Protein AF-A0A955FLM0-F1 (afdb_monomer_lite)

pLDDT: mean 79.64, std 13.65, range [39.62, 96.44]

Radius of gyration: 23.91 Å; chains: 1; bounding box: 43×47×90 Å

Foldseek 3Di:
DDDDDDDDDPPPPPDPPPPPPLPADLVQLVVLLVLLLVLLVCLQVLLVVLLVCLLPDPQLQAVVSLVSLVVNLVSLCSLVSNLVSCVSVVHDSPPDPVVSVVSSVVSLLSNQLSLLLSNLNNCVVVVVNVLSVLSPVLSVLLVVLVVLLVVLVVVCVVVVHDPPPPPVVVVLSVLSSVLSSQCSHPQCPDPVSSVVSSVSSVVSSVSSNVVSVVSVVVSVVVVVVVD

Secondary structure (DSSP, 8-state):
----------------PPP------HHHHHHHHHHHHHHHHHHHHHHHHHHHHHHH-S--SSHHHHHHHHHHHHGGGHHHHHHHHHHTTT--TT---HHHHHHHHHHHHHHHHHHHHHHHHHHHHTT-HHHHHHHHHHHHHHHHHHHHHHHHHHHHHHTT------HHHHHHHHHHHHHHHHHTSGGGSSHHHHHHHHHHHHHHHHHHHHHHHHHHHHHHHHHHTT-

Structure (mmCIF, N/CA/C/O backbone):
data_AF-A0A955FLM0-F1
#
_entry.id   AF-A0A955FLM0-F1
#
loop_
_atom_site.group_PDB
_atom_site.id
_atom_site.type_symbol
_atom_site.label_atom_id
_atom_site.label_alt_id
_atom_site.label_comp_id
_atom_site.label_asym_id
_atom_site.label_entity_id
_atom_site.label_seq_id
_atom_site.pdbx_PDB_ins_code
_atom_site.Cartn_x
_atom_site.Cartn_y
_atom_site.Cartn_z
_atom_site.occupancy
_atom_site.B_iso_or_equiv
_atom_site.auth_seq_id
_atom_site.auth_comp_id
_atom_site.auth_asym_id
_atom_site.auth_atom_id
_atom_site.pdbx_PDB_model_num
ATOM 1 N N . MET A 1 1 ? -24.085 2.522 -67.037 1.00 41.47 1 MET A N 1
ATOM 2 C CA . MET A 1 1 ? -23.252 3.681 -67.410 1.00 41.47 1 MET A CA 1
ATOM 3 C C . MET A 1 1 ? -22.840 4.339 -66.104 1.00 41.47 1 MET A C 1
ATOM 5 O O . MET A 1 1 ? -23.650 5.035 -65.511 1.00 41.47 1 MET A O 1
ATOM 9 N N . ASN A 1 2 ? -21.669 3.966 -65.582 1.00 39.62 2 ASN A N 1
ATOM 10 C CA . ASN A 1 2 ? -21.157 4.468 -64.305 1.00 39.62 2 ASN A CA 1
ATOM 11 C C . ASN A 1 2 ? -20.359 5.739 -64.578 1.00 39.62 2 ASN A C 1
ATOM 13 O O . ASN A 1 2 ? -19.472 5.731 -65.427 1.00 39.62 2 ASN A O 1
ATOM 17 N N . ILE A 1 3 ? -20.717 6.818 -63.892 1.00 45.41 3 ILE A N 1
ATOM 18 C CA . ILE A 1 3 ? -19.999 8.088 -63.934 1.00 45.41 3 ILE A CA 1
ATOM 19 C C . ILE A 1 3 ? -19.015 8.043 -62.764 1.00 45.41 3 ILE A C 1
ATOM 21 O O . ILE A 1 3 ? -19.423 8.180 -61.612 1.00 45.41 3 ILE A O 1
ATOM 25 N N . GLU A 1 4 ? -17.741 7.776 -63.049 1.00 45.78 4 GLU A N 1
ATOM 26 C CA . GLU A 1 4 ? -16.665 7.962 -62.076 1.00 45.78 4 GLU A CA 1
ATOM 27 C C . GLU A 1 4 ? -16.416 9.464 -61.918 1.00 45.78 4 GLU A C 1
ATOM 29 O O . GLU A 1 4 ? -16.054 10.158 -62.867 1.00 45.78 4 GLU A O 1
ATOM 34 N N . LEU A 1 5 ? -16.675 9.978 -60.718 1.00 53.25 5 LEU A N 1
ATOM 35 C CA . LEU A 1 5 ? -16.323 11.339 -60.334 1.00 53.25 5 LEU A CA 1
ATOM 36 C C . LEU A 1 5 ? -14.877 11.329 -59.830 1.00 53.25 5 LEU A C 1
ATOM 38 O O . LEU A 1 5 ? -14.604 10.865 -58.722 1.00 53.25 5 LEU A O 1
ATOM 42 N N . GLU A 1 6 ? -13.953 11.838 -60.646 1.00 48.06 6 GLU A N 1
ATOM 43 C CA . GLU A 1 6 ? -12.595 12.164 -60.208 1.00 48.06 6 GLU A CA 1
ATOM 44 C C . GLU A 1 6 ? -12.645 13.347 -59.235 1.00 48.06 6 GLU A C 1
ATOM 46 O O . GLU A 1 6 ? -12.994 14.471 -59.601 1.00 48.06 6 GLU A O 1
ATOM 51 N N . TYR A 1 7 ? -12.283 13.098 -57.977 1.00 47.91 7 TYR A N 1
ATOM 52 C CA . TYR A 1 7 ? -12.050 14.167 -57.013 1.00 47.91 7 TYR A CA 1
ATOM 53 C C . TYR A 1 7 ? -10.618 14.697 -57.166 1.00 47.91 7 TYR A C 1
ATOM 55 O O . TYR A 1 7 ? -9.675 13.901 -57.209 1.00 47.91 7 TYR A O 1
ATOM 63 N N . PRO A 1 8 ? -10.418 16.027 -57.199 1.00 50.41 8 PRO A N 1
ATOM 64 C CA . PRO A 1 8 ? -9.087 16.607 -57.266 1.00 50.41 8 PRO A CA 1
ATOM 65 C C . PRO A 1 8 ? -8.300 16.277 -55.994 1.00 50.41 8 PRO A C 1
ATOM 67 O O . PRO A 1 8 ? -8.743 16.521 -54.870 1.00 50.41 8 PRO A O 1
ATOM 70 N N . LYS A 1 9 ? -7.105 15.720 -56.191 1.00 52.81 9 LYS A N 1
ATOM 71 C CA . LYS A 1 9 ? -6.129 15.433 -55.140 1.00 52.81 9 LYS A CA 1
ATOM 72 C C . LYS A 1 9 ? -5.595 16.768 -54.610 1.00 52.81 9 LYS A C 1
ATOM 74 O O . LYS A 1 9 ? -4.760 17.404 -55.244 1.00 52.81 9 LYS A O 1
ATOM 79 N N . ILE A 1 10 ? -6.112 17.222 -53.472 1.00 50.47 10 ILE A N 1
ATOM 80 C CA . ILE A 1 10 ? -5.562 18.384 -52.770 1.00 50.47 10 ILE A CA 1
ATOM 81 C C . ILE A 1 10 ? -4.288 17.912 -52.065 1.00 50.47 10 ILE A C 1
ATOM 83 O O . ILE A 1 10 ? -4.346 17.299 -51.000 1.00 50.47 10 ILE A O 1
ATOM 87 N N . GLU A 1 11 ? -3.132 18.157 -52.681 1.00 51.00 11 GLU A N 1
ATOM 88 C CA . GLU A 1 11 ? -1.834 18.015 -52.025 1.00 51.00 11 GLU A CA 1
ATOM 89 C C . GLU A 1 11 ? -1.685 19.148 -51.009 1.00 51.00 11 GLU A C 1
ATOM 91 O O . GLU A 1 11 ? -1.271 20.264 -51.319 1.00 51.00 11 GLU A O 1
ATOM 96 N N . ILE A 1 12 ? -2.083 18.868 -49.769 1.00 51.78 12 ILE A N 1
ATOM 97 C CA . ILE A 1 12 ? -1.748 19.721 -48.636 1.00 51.78 12 ILE A CA 1
ATOM 98 C C . ILE A 1 12 ? -0.241 19.569 -48.447 1.00 51.78 12 ILE A C 1
ATOM 100 O O . ILE A 1 12 ? 0.222 18.565 -47.906 1.00 51.78 12 ILE A O 1
ATOM 104 N N . GLY A 1 13 ? 0.522 20.545 -48.939 1.00 48.91 13 GLY A N 1
ATOM 105 C CA . GLY A 1 13 ? 1.938 20.675 -48.633 1.00 48.91 13 GLY A CA 1
ATOM 106 C C . GLY A 1 13 ? 2.102 20.769 -47.121 1.00 48.91 13 GLY A C 1
ATOM 107 O O . GLY A 1 13 ? 1.888 21.830 -46.536 1.00 48.91 13 GLY A O 1
ATOM 108 N N . LEU A 1 14 ? 2.439 19.642 -46.491 1.00 51.47 14 LEU A N 1
ATOM 109 C CA . LEU A 1 14 ? 2.981 19.588 -45.143 1.00 51.47 14 LEU A CA 1
ATOM 110 C C . LEU A 1 14 ? 4.275 20.398 -45.184 1.00 51.47 14 LEU A C 1
ATOM 112 O O . LEU A 1 14 ? 5.326 19.883 -45.550 1.00 51.47 14 LEU A O 1
ATOM 116 N N . GLN A 1 15 ? 4.171 21.697 -44.891 1.00 50.25 15 GLN A N 1
ATOM 117 C CA . GLN A 1 15 ? 5.330 22.508 -44.556 1.00 50.25 15 GLN A CA 1
ATOM 118 C C . GLN A 1 15 ? 6.084 21.759 -43.467 1.00 50.25 15 GLN A C 1
ATOM 120 O O . GLN A 1 15 ? 5.483 21.404 -42.450 1.00 50.25 15 GLN A O 1
ATOM 125 N N . ASP A 1 16 ? 7.370 21.515 -43.713 1.00 51.84 16 ASP A N 1
ATOM 126 C CA . ASP A 1 16 ? 8.313 20.968 -42.752 1.00 51.84 16 ASP A CA 1
ATOM 127 C C . ASP A 1 16 ? 8.194 21.761 -41.449 1.00 51.84 16 ASP A C 1
ATOM 129 O O . ASP A 1 16 ? 8.765 22.844 -41.295 1.00 51.84 16 ASP A O 1
ATOM 133 N N . THR A 1 17 ? 7.398 21.253 -40.505 1.00 51.91 17 THR A N 1
ATOM 134 C CA . THR A 1 17 ? 7.401 21.773 -39.146 1.00 51.91 17 THR A CA 1
ATOM 135 C C . THR A 1 17 ? 8.841 21.654 -38.676 1.00 51.91 17 THR A C 1
ATOM 137 O O . THR A 1 17 ? 9.376 20.539 -38.722 1.00 51.91 17 THR A O 1
ATOM 140 N N . PRO A 1 18 ? 9.491 22.759 -38.264 1.00 48.50 18 PRO A N 1
ATOM 141 C CA . PRO A 1 18 ? 10.854 22.686 -37.773 1.00 48.50 18 PRO A CA 1
ATOM 142 C C . PRO A 1 18 ? 10.898 21.609 -36.686 1.00 48.50 18 PRO A C 1
ATOM 144 O O . PRO A 1 18 ? 9.947 21.523 -35.896 1.00 48.50 18 PRO A O 1
ATOM 147 N N . PRO A 1 19 ? 11.939 20.756 -36.659 1.00 56.16 19 PRO A N 1
ATOM 148 C CA . PRO A 1 19 ? 12.042 19.717 -35.651 1.00 56.16 19 PRO A CA 1
ATOM 149 C C . PRO A 1 19 ? 11.845 20.382 -34.297 1.00 56.16 19 PRO A C 1
ATOM 151 O O . PRO A 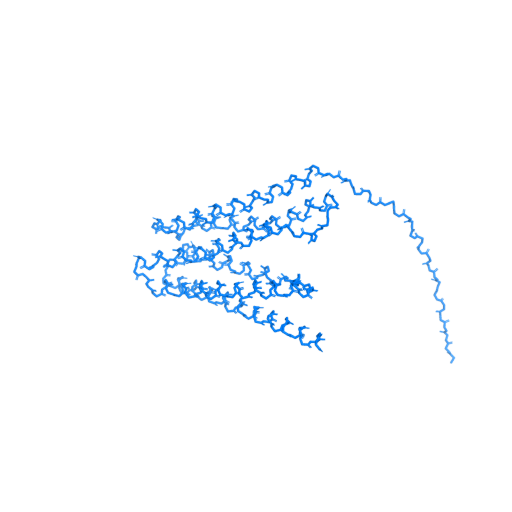1 19 ? 12.526 21.362 -33.992 1.00 56.16 19 PRO A O 1
ATOM 154 N N . ILE A 1 20 ? 10.867 19.892 -33.531 1.00 48.75 20 ILE A N 1
ATOM 155 C CA . ILE A 1 20 ? 10.631 20.345 -32.164 1.00 48.75 20 ILE A CA 1
ATOM 156 C C . ILE A 1 20 ? 11.948 20.107 -31.434 1.00 48.75 20 ILE A C 1
ATOM 158 O O . ILE A 1 20 ? 12.291 18.980 -31.075 1.00 48.75 20 ILE A O 1
ATOM 162 N N . THR A 1 21 ? 12.731 21.168 -31.279 1.00 49.19 21 THR A N 1
ATOM 163 C CA . THR A 1 21 ? 13.961 21.167 -30.512 1.00 49.19 21 THR A CA 1
ATOM 164 C C . THR A 1 21 ? 13.529 21.024 -29.067 1.00 49.19 21 THR A C 1
ATOM 166 O O . THR A 1 21 ? 13.179 21.991 -28.398 1.00 49.19 21 THR A O 1
ATOM 169 N N . HIS A 1 22 ? 13.454 19.779 -28.598 1.00 54.75 22 HIS A N 1
ATOM 170 C CA . HIS A 1 22 ? 13.221 19.484 -27.195 1.00 54.75 22 HIS A CA 1
ATOM 171 C C . HIS A 1 22 ? 14.336 20.149 -26.387 1.00 54.75 22 HIS A C 1
ATOM 173 O O . HIS A 1 22 ? 15.465 19.663 -26.351 1.00 54.75 22 HIS A O 1
ATOM 179 N N . THR A 1 23 ? 14.023 21.292 -25.775 1.00 55.91 23 THR A N 1
ATOM 180 C CA . THR A 1 23 ? 14.933 22.028 -24.904 1.00 55.91 23 THR A CA 1
ATOM 181 C C . THR A 1 23 ? 15.354 21.094 -23.778 1.00 55.91 23 THR A C 1
ATOM 183 O O . THR A 1 23 ? 14.542 20.678 -22.949 1.00 55.91 23 THR A O 1
ATOM 186 N N . THR A 1 24 ? 16.614 20.676 -23.810 1.00 57.81 24 THR A N 1
ATOM 187 C CA . THR A 1 24 ? 17.145 19.649 -22.920 1.00 57.81 24 THR A CA 1
ATOM 188 C C . THR A 1 24 ? 17.484 20.279 -21.576 1.00 57.81 24 THR A C 1
ATOM 190 O O . THR A 1 24 ? 18.254 21.236 -21.512 1.00 57.81 24 THR A O 1
ATOM 193 N N . TYR A 1 25 ? 16.949 19.728 -20.487 1.00 73.19 25 TYR A N 1
ATOM 194 C CA . TYR A 1 25 ? 17.270 20.177 -19.130 1.00 73.19 25 TYR A CA 1
ATOM 195 C C . TYR A 1 25 ? 17.742 18.993 -18.279 1.00 73.19 25 TYR A C 1
ATOM 197 O O . TYR A 1 25 ? 17.014 18.530 -17.394 1.00 73.19 25 TYR A O 1
ATOM 205 N N . PRO A 1 26 ? 18.961 18.476 -18.525 1.00 78.62 26 PRO A N 1
ATOM 206 C CA . PRO A 1 26 ? 19.466 17.297 -17.825 1.00 78.62 26 PRO A CA 1
ATOM 207 C C . PRO A 1 26 ? 19.521 17.501 -16.304 1.00 78.62 26 PRO A C 1
ATOM 209 O O . PRO A 1 26 ? 19.232 16.575 -15.551 1.00 78.62 26 PRO A O 1
ATOM 212 N N . SER A 1 27 ? 19.797 18.723 -15.838 1.00 84.38 27 SER A N 1
ATOM 213 C CA . SER A 1 27 ? 19.764 19.083 -14.414 1.00 84.38 27 SER A CA 1
ATOM 214 C C . SER A 1 27 ? 18.362 18.977 -13.800 1.00 84.38 27 SER A C 1
ATOM 216 O O . SER A 1 27 ? 18.219 18.440 -12.703 1.00 84.38 27 SER A O 1
ATOM 218 N N . ILE A 1 28 ? 17.322 19.423 -14.515 1.00 85.75 28 ILE A N 1
ATOM 219 C CA . ILE A 1 28 ? 15.921 19.308 -14.076 1.00 85.75 28 ILE A CA 1
ATOM 220 C C . ILE A 1 28 ? 15.504 17.837 -14.033 1.00 85.75 28 ILE A C 1
ATOM 222 O O . ILE A 1 28 ? 14.852 17.409 -13.083 1.00 85.75 28 ILE A O 1
ATOM 226 N N . GLY A 1 29 ? 15.923 17.041 -15.020 1.00 84.44 29 GLY A N 1
ATOM 227 C CA . GLY A 1 29 ? 15.645 15.609 -15.031 1.00 84.44 29 GLY A CA 1
ATOM 228 C C . GLY A 1 29 ? 16.287 14.855 -13.861 1.00 84.44 29 GLY A C 1
ATOM 229 O O . GLY A 1 29 ? 15.615 14.049 -13.217 1.00 84.44 29 G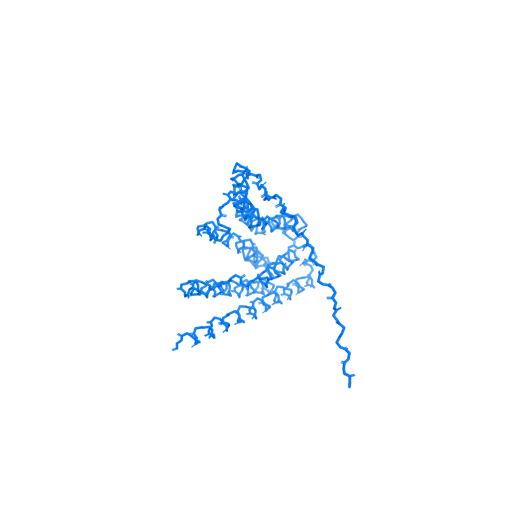LY A O 1
ATOM 230 N N . ILE A 1 30 ? 17.547 15.165 -13.527 1.00 85.69 30 ILE A N 1
ATOM 231 C CA . ILE A 1 30 ? 18.233 14.606 -12.348 1.00 85.69 30 ILE A CA 1
ATOM 232 C C . ILE A 1 30 ? 17.503 15.005 -11.060 1.00 85.69 30 ILE A C 1
ATOM 234 O O . ILE A 1 30 ? 17.264 14.151 -10.205 1.00 85.69 30 ILE A O 1
ATOM 238 N N . ALA A 1 31 ? 17.112 16.276 -10.929 1.00 87.38 31 ALA A N 1
ATOM 239 C CA . ALA A 1 31 ? 16.367 16.754 -9.768 1.00 87.38 31 ALA A CA 1
ATOM 240 C C . ALA A 1 31 ? 15.017 16.031 -9.619 1.00 87.38 31 ALA A C 1
ATOM 242 O O . ALA A 1 31 ? 14.675 15.592 -8.524 1.00 87.38 31 ALA A O 1
ATOM 243 N N . ALA A 1 32 ? 14.277 15.833 -10.714 1.00 87.25 32 ALA A N 1
ATOM 244 C CA . ALA A 1 32 ? 13.008 15.105 -10.706 1.00 87.25 32 ALA A CA 1
ATOM 245 C C . ALA A 1 32 ? 13.169 13.650 -10.231 1.00 87.25 32 ALA A C 1
ATOM 247 O O . ALA A 1 32 ? 12.393 13.179 -9.401 1.00 87.25 32 ALA A O 1
ATOM 248 N N . GLU A 1 33 ? 14.204 12.945 -10.698 1.00 83.31 33 GLU A N 1
ATOM 249 C CA . GLU A 1 33 ? 14.507 11.591 -10.223 1.00 83.31 33 GLU A CA 1
ATOM 250 C C . GLU A 1 33 ? 14.932 11.559 -8.746 1.00 83.31 33 GLU A C 1
ATOM 252 O O . GLU A 1 33 ? 14.555 10.641 -8.019 1.00 83.31 33 GLU A O 1
ATOM 257 N N . GLN A 1 34 ? 15.694 12.548 -8.269 1.00 87.62 34 GLN A N 1
ATOM 258 C CA . GLN A 1 34 ? 16.061 12.642 -6.851 1.00 87.62 34 GLN A CA 1
ATOM 259 C C . GLN A 1 34 ? 14.843 12.900 -5.961 1.00 87.62 34 GLN A C 1
ATOM 261 O O . GLN A 1 34 ? 14.712 12.277 -4.907 1.00 87.62 34 GLN A O 1
ATOM 266 N N . VAL A 1 35 ? 13.930 13.773 -6.395 1.00 88.81 35 VAL A N 1
ATOM 267 C CA . VAL A 1 35 ? 12.666 14.016 -5.692 1.00 88.81 35 VAL A CA 1
ATOM 268 C C . VAL A 1 35 ? 11.827 12.741 -5.661 1.00 88.81 35 VAL A C 1
ATOM 270 O O . VAL A 1 35 ? 11.327 12.390 -4.598 1.00 88.81 35 VAL A O 1
ATOM 273 N N . ALA A 1 36 ? 11.735 12.003 -6.772 1.00 87.69 36 ALA A N 1
ATOM 274 C CA . ALA A 1 36 ? 11.038 10.718 -6.820 1.00 87.69 36 ALA A CA 1
ATOM 275 C C . ALA A 1 36 ? 11.597 9.731 -5.776 1.00 87.69 36 ALA A C 1
ATOM 277 O O . ALA A 1 36 ? 10.851 9.179 -4.972 1.00 87.69 36 ALA A O 1
ATOM 278 N N . ASN A 1 37 ? 12.922 9.598 -5.708 1.00 87.75 37 ASN A N 1
ATOM 279 C CA . ASN A 1 37 ? 13.590 8.744 -4.726 1.00 87.75 37 ASN A CA 1
ATOM 280 C C . ASN A 1 37 ? 13.327 9.186 -3.276 1.00 87.75 37 ASN A C 1
ATOM 282 O O . ASN A 1 37 ? 13.147 8.351 -2.388 1.00 87.75 37 ASN A O 1
ATOM 286 N N . CYS A 1 38 ? 13.318 10.499 -3.035 1.00 90.81 38 CYS A N 1
ATOM 287 C CA . CYS A 1 38 ? 13.019 11.076 -1.729 1.00 90.81 38 CYS A CA 1
ATOM 288 C C . CYS A 1 38 ? 11.572 10.777 -1.310 1.00 90.81 38 CYS A C 1
ATOM 290 O O . CYS A 1 38 ? 11.337 10.389 -0.169 1.00 90.81 38 CYS A O 1
ATOM 292 N N . LEU A 1 39 ? 10.615 10.872 -2.239 1.00 91.50 39 LEU A N 1
ATOM 293 C CA . LEU A 1 39 ? 9.211 10.536 -1.992 1.00 91.50 39 LEU A CA 1
ATOM 294 C C . LEU A 1 39 ? 9.030 9.062 -1.611 1.00 91.50 39 LEU A C 1
ATOM 296 O O . LEU A 1 39 ? 8.352 8.792 -0.620 1.00 91.50 39 LEU A O 1
ATOM 300 N N . THR A 1 40 ? 9.692 8.124 -2.301 1.00 90.00 40 THR A N 1
ATOM 301 C CA . THR A 1 40 ? 9.685 6.704 -1.903 1.00 90.00 40 THR A CA 1
ATOM 302 C C . THR A 1 40 ? 10.249 6.524 -0.489 1.00 90.00 40 THR A C 1
ATOM 304 O O . THR A 1 40 ? 9.655 5.834 0.338 1.00 90.00 40 THR A O 1
ATOM 307 N N . ALA A 1 41 ? 11.370 7.176 -0.158 1.00 89.75 41 ALA A N 1
ATOM 308 C CA . ALA A 1 41 ? 11.967 7.078 1.177 1.00 89.75 41 ALA A CA 1
ATOM 309 C C . ALA A 1 41 ? 11.050 7.651 2.273 1.00 89.75 41 ALA A C 1
ATOM 311 O O . ALA A 1 41 ? 10.861 7.022 3.318 1.00 89.75 41 ALA A O 1
ATOM 312 N N . ILE A 1 42 ? 10.437 8.812 2.018 1.00 92.50 42 ILE A N 1
ATOM 313 C CA . ILE A 1 42 ? 9.443 9.432 2.903 1.00 92.50 42 ILE A CA 1
ATOM 314 C C . ILE A 1 42 ? 8.252 8.494 3.094 1.00 92.50 42 ILE A C 1
ATOM 316 O O . ILE A 1 42 ? 7.815 8.312 4.231 1.00 92.50 42 ILE A O 1
ATOM 320 N N . ARG A 1 43 ? 7.755 7.851 2.028 1.00 92.94 43 ARG A N 1
ATOM 321 C CA . ARG A 1 43 ? 6.672 6.865 2.131 1.00 92.94 43 ARG A CA 1
ATOM 322 C C . ARG A 1 43 ? 7.081 5.677 2.993 1.00 92.94 43 ARG A C 1
ATOM 324 O O . ARG A 1 43 ? 6.304 5.280 3.854 1.00 92.94 43 ARG A O 1
ATOM 331 N N . GLY A 1 44 ? 8.299 5.160 2.836 1.00 92.00 44 GLY A N 1
ATOM 332 C CA . GLY A 1 44 ? 8.809 4.021 3.608 1.00 92.00 44 GLY A CA 1
ATOM 333 C C . GLY A 1 44 ? 8.893 4.321 5.098 1.00 92.00 44 GLY A C 1
ATOM 334 O O . GLY A 1 44 ? 8.341 3.592 5.924 1.00 92.00 44 GLY A O 1
ATOM 335 N N . VAL A 1 45 ? 9.523 5.441 5.451 1.00 94.19 45 VAL A N 1
ATOM 336 C CA . VAL A 1 45 ? 9.621 5.889 6.847 1.00 94.19 45 VAL A CA 1
ATOM 337 C C . VAL A 1 45 ? 8.238 6.238 7.405 1.00 94.19 45 VAL A C 1
ATOM 339 O O . VAL A 1 45 ? 7.902 5.847 8.524 1.00 94.19 45 VAL A O 1
ATOM 342 N N . GLY A 1 46 ? 7.411 6.925 6.616 1.00 94.44 46 GLY A N 1
ATOM 343 C CA . GLY A 1 46 ? 6.051 7.308 6.979 1.00 94.44 46 GLY A CA 1
ATOM 344 C C . GLY A 1 46 ? 5.134 6.111 7.219 1.00 94.44 46 GLY A C 1
ATOM 345 O O . GLY A 1 46 ? 4.382 6.119 8.190 1.00 94.44 46 GLY A O 1
ATOM 346 N N . ALA A 1 47 ? 5.244 5.053 6.411 1.00 94.19 47 ALA A N 1
ATOM 347 C CA . ALA A 1 47 ? 4.524 3.794 6.595 1.00 94.19 47 ALA A CA 1
ATOM 348 C C . ALA A 1 47 ? 4.874 3.145 7.944 1.00 94.19 47 ALA A C 1
ATOM 350 O O . ALA A 1 47 ? 3.997 2.739 8.703 1.00 94.19 47 ALA A O 1
ATOM 351 N N . VAL A 1 48 ? 6.157 3.107 8.312 1.00 95.19 48 VAL A N 1
ATOM 352 C CA . VAL A 1 48 ? 6.567 2.597 9.630 1.00 95.19 48 VAL A CA 1
ATOM 353 C C . VAL A 1 48 ? 6.018 3.477 10.756 1.00 95.19 48 VAL A C 1
ATOM 355 O O . VAL A 1 48 ? 5.511 2.957 11.754 1.00 95.19 48 VAL A O 1
ATOM 358 N N . ALA A 1 49 ? 6.098 4.800 10.605 1.00 95.94 49 ALA A N 1
ATOM 359 C CA . ALA A 1 49 ? 5.619 5.750 11.603 1.00 95.94 49 ALA A CA 1
ATOM 360 C C . ALA A 1 49 ? 4.103 5.642 11.827 1.00 95.94 49 ALA A C 1
ATOM 362 O O . ALA A 1 49 ? 3.666 5.576 12.976 1.00 95.94 49 ALA A O 1
ATOM 363 N N . ILE A 1 50 ? 3.306 5.560 10.756 1.00 95.44 50 ILE A N 1
ATOM 364 C CA . ILE A 1 50 ? 1.849 5.437 10.862 1.00 95.44 50 ILE A CA 1
ATOM 365 C C . ILE A 1 50 ? 1.440 4.085 11.452 1.00 95.44 50 ILE A C 1
ATOM 367 O O . ILE A 1 50 ? 0.590 4.050 12.338 1.00 95.44 50 ILE A O 1
ATOM 371 N N . ASN A 1 51 ? 2.106 2.991 11.070 1.00 95.81 51 ASN A N 1
ATOM 372 C CA . ASN A 1 51 ? 1.845 1.663 11.632 1.00 95.81 51 ASN A CA 1
ATOM 373 C C . ASN A 1 51 ? 2.116 1.640 13.142 1.00 95.81 51 ASN A C 1
ATOM 375 O O . ASN A 1 51 ? 1.294 1.156 13.922 1.00 95.81 51 ASN A O 1
ATOM 379 N N . ARG A 1 52 ? 3.242 2.222 13.577 1.00 95.88 52 ARG A N 1
ATOM 380 C CA . ARG A 1 52 ? 3.557 2.376 15.006 1.00 95.88 52 ARG A CA 1
ATOM 381 C C . ARG A 1 52 ? 2.542 3.257 15.720 1.00 95.88 52 ARG A C 1
ATOM 383 O O . ARG A 1 52 ? 2.110 2.903 16.813 1.00 95.88 52 ARG A O 1
ATOM 390 N N . HIS A 1 53 ? 2.148 4.371 15.106 1.00 95.50 53 HIS A N 1
ATOM 391 C CA . HIS A 1 53 ? 1.138 5.262 15.661 1.00 95.50 53 HIS A CA 1
ATOM 392 C C . HIS A 1 53 ? -0.185 4.525 15.891 1.00 95.50 53 HIS A C 1
ATOM 394 O O . HIS A 1 53 ? -0.711 4.598 16.995 1.00 95.50 53 HIS A O 1
ATOM 400 N N . ILE A 1 54 ? -0.669 3.757 14.906 1.00 95.88 54 ILE A N 1
ATOM 401 C CA . ILE A 1 54 ? -1.908 2.965 15.002 1.00 95.88 54 ILE A CA 1
ATOM 402 C C . ILE A 1 54 ? -1.869 1.992 16.182 1.00 95.88 54 ILE A C 1
ATOM 404 O O . ILE A 1 54 ? -2.839 1.891 16.932 1.00 95.88 54 ILE A O 1
ATOM 408 N N . VAL A 1 55 ? -0.749 1.287 16.360 1.00 96.00 55 VAL A N 1
ATOM 409 C CA . VAL A 1 55 ? -0.593 0.329 17.462 1.00 96.00 55 VAL A CA 1
ATOM 410 C C . VAL A 1 55 ? -0.525 1.033 18.821 1.00 96.00 55 VAL A C 1
ATOM 412 O O . VAL A 1 55 ? -1.090 0.531 19.790 1.00 96.00 55 VAL A O 1
ATOM 415 N N . ALA A 1 56 ? 0.156 2.178 18.909 1.00 94.62 56 ALA A N 1
ATOM 416 C CA . ALA A 1 56 ? 0.423 2.852 20.178 1.00 94.62 56 ALA A CA 1
ATOM 417 C C . ALA A 1 56 ? -0.729 3.742 20.675 1.00 94.62 56 ALA A C 1
ATOM 419 O O . ALA A 1 56 ? -0.848 3.968 21.876 1.00 94.62 56 ALA A O 1
ATOM 420 N N . THR A 1 57 ? -1.561 4.27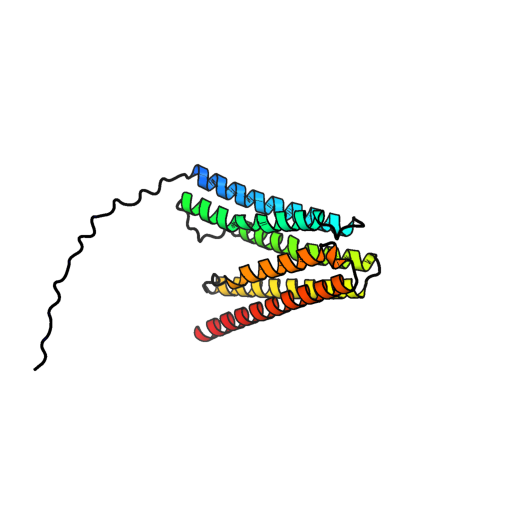6 19.780 1.00 92.56 57 THR A N 1
ATOM 421 C CA . THR A 1 57 ? -2.583 5.267 20.143 1.00 92.56 57 THR A CA 1
ATOM 422 C C . THR A 1 57 ? -3.928 4.631 20.504 1.00 92.56 57 THR A C 1
ATOM 424 O O . THR A 1 57 ? -4.331 3.581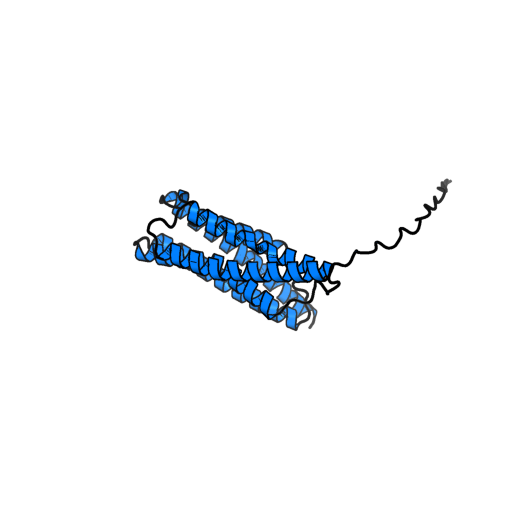 19.994 1.00 92.56 57 THR A O 1
ATOM 427 N N . GLU A 1 58 ? -4.682 5.289 21.379 1.00 87.19 58 GLU A N 1
ATOM 428 C CA . GLU A 1 58 ? -6.077 4.940 21.680 1.00 87.19 58 GLU A CA 1
ATOM 429 C C . GLU A 1 58 ? -7.037 5.370 20.571 1.00 87.19 58 GLU A C 1
ATOM 431 O O . GLU A 1 58 ? -8.046 4.712 20.329 1.00 87.19 58 GLU A O 1
ATOM 436 N N . ASN A 1 59 ? -6.697 6.431 19.839 1.00 87.50 59 ASN A N 1
ATOM 437 C CA . ASN A 1 59 ? -7.586 7.050 18.863 1.00 87.50 59 ASN A CA 1
ATOM 438 C C . ASN A 1 59 ? -7.020 6.977 17.438 1.00 87.50 59 ASN A C 1
ATOM 440 O O . ASN A 1 59 ? -6.897 7.994 16.760 1.00 87.50 59 ASN A O 1
ATOM 444 N N . TYR A 1 60 ? -6.661 5.775 16.978 1.00 91.50 60 TYR A N 1
ATOM 445 C CA . TYR A 1 60 ? -6.082 5.603 15.637 1.00 91.50 60 TYR A CA 1
ATOM 446 C C . TYR A 1 60 ? -7.123 5.822 14.535 1.00 91.50 60 TYR A C 1
ATOM 448 O O . TYR A 1 60 ? -6.781 6.162 13.407 1.00 91.50 60 TYR A O 1
ATOM 456 N N . GLN A 1 61 ? -8.406 5.656 14.871 1.00 91.38 61 GLN A N 1
ATOM 457 C CA . GLN A 1 61 ? -9.527 5.951 13.987 1.00 91.38 61 GLN A CA 1
ATOM 458 C C . GLN A 1 61 ? -9.830 7.457 13.990 1.00 91.38 61 GLN A C 1
ATOM 460 O O . GLN A 1 61 ? -10.868 7.900 14.491 1.00 91.38 61 GLN A O 1
ATOM 465 N N . SER A 1 62 ? -8.884 8.257 13.500 1.00 92.12 62 SER A N 1
ATOM 466 C CA . SER A 1 62 ? -8.953 9.718 13.481 1.00 92.12 62 SER A CA 1
ATOM 467 C C . SER A 1 62 ? -8.758 10.271 12.071 1.00 92.12 62 SER A C 1
ATOM 469 O O . SER A 1 62 ? -8.039 9.700 11.252 1.00 92.12 62 SER A O 1
ATOM 471 N N . TRP A 1 63 ? -9.342 11.439 11.790 1.00 92.06 63 TRP A N 1
ATOM 472 C CA . TRP A 1 63 ? -9.108 12.133 10.518 1.00 92.06 63 TRP A CA 1
ATOM 473 C C . TRP A 1 63 ? -7.640 12.523 10.313 1.00 92.06 63 TRP A C 1
ATOM 475 O O . TRP A 1 63 ? -7.196 12.624 9.175 1.00 92.06 63 TRP A O 1
ATOM 485 N N . GLN A 1 64 ? -6.872 12.688 11.394 1.00 93.81 64 GLN A N 1
ATOM 486 C CA . GLN A 1 64 ? -5.432 12.944 11.324 1.00 93.81 64 GLN A CA 1
ATOM 487 C C . GLN A 1 64 ? -4.686 11.718 10.789 1.00 93.81 64 GLN A C 1
ATOM 489 O O . GLN A 1 64 ? -3.857 11.850 9.893 1.00 93.81 64 GLN A O 1
ATOM 494 N N . THR A 1 65 ? -5.021 10.522 11.279 1.00 93.56 65 THR A N 1
ATOM 495 C CA . THR A 1 65 ? -4.439 9.263 10.798 1.00 93.56 65 THR A CA 1
ATOM 496 C C . THR A 1 65 ? -4.840 8.991 9.347 1.00 93.56 65 THR A C 1
ATOM 498 O O . THR A 1 65 ? -3.985 8.635 8.541 1.00 93.56 65 THR A O 1
ATOM 501 N N . VAL A 1 66 ? -6.102 9.247 8.974 1.00 92.06 66 VAL A N 1
ATOM 502 C CA . VAL A 1 66 ? -6.557 9.169 7.571 1.00 92.06 66 VAL A CA 1
ATOM 503 C C . VAL A 1 66 ? -5.798 10.156 6.686 1.00 92.06 66 VAL A C 1
ATOM 505 O O . VAL A 1 66 ? -5.327 9.775 5.619 1.00 92.06 66 VAL A O 1
ATOM 508 N N . GLY A 1 67 ? -5.657 11.411 7.120 1.00 92.19 67 GLY A N 1
ATOM 509 C CA . GLY A 1 67 ? -4.937 12.444 6.379 1.00 92.19 67 GLY A CA 1
ATOM 510 C C . GLY A 1 67 ? -3.465 12.091 6.184 1.00 92.19 67 GLY A C 1
ATOM 511 O O . GLY A 1 67 ? -2.962 12.178 5.069 1.00 92.19 67 GLY A O 1
ATOM 512 N N . ALA A 1 68 ? -2.793 11.614 7.235 1.00 94.00 68 ALA A N 1
ATOM 513 C CA . ALA A 1 68 ? -1.412 11.143 7.156 1.00 94.00 68 ALA A CA 1
ATOM 514 C C . ALA A 1 68 ? -1.271 9.959 6.187 1.00 94.00 68 ALA A C 1
ATOM 516 O O . ALA A 1 68 ? -0.388 9.970 5.332 1.00 94.00 68 ALA A O 1
ATOM 517 N N . PHE A 1 69 ? -2.171 8.973 6.267 1.00 94.75 69 PHE A N 1
ATOM 518 C CA . PHE A 1 69 ? -2.196 7.841 5.341 1.00 94.75 69 PHE A CA 1
ATOM 519 C C . PHE A 1 69 ? -2.401 8.299 3.892 1.00 94.75 69 PHE A C 1
ATOM 521 O O . PHE A 1 69 ? -1.655 7.894 3.005 1.00 94.75 69 PHE A O 1
ATOM 528 N N . ALA A 1 70 ? -3.383 9.172 3.651 1.00 92.62 70 ALA A N 1
ATOM 529 C CA . ALA A 1 70 ? -3.702 9.680 2.324 1.00 92.62 70 ALA A CA 1
ATOM 530 C C . ALA A 1 70 ? -2.547 10.496 1.732 1.00 92.62 70 ALA A C 1
ATOM 532 O O . ALA A 1 70 ? -2.217 10.309 0.567 1.00 92.62 70 ALA A O 1
ATOM 533 N N . LEU A 1 71 ? -1.892 11.351 2.524 1.00 92.94 71 LEU A N 1
ATOM 534 C CA . LEU A 1 71 ? -0.710 12.096 2.085 1.00 92.94 71 LEU A CA 1
ATOM 535 C C . LEU A 1 71 ? 0.428 11.156 1.682 1.00 92.94 71 LEU A C 1
ATOM 537 O O . LEU A 1 71 ? 1.031 11.362 0.633 1.00 92.94 71 LEU A O 1
ATOM 541 N N . LEU A 1 72 ? 0.686 10.103 2.465 1.00 93.00 72 LEU A N 1
ATOM 542 C CA . LEU A 1 72 ? 1.687 9.092 2.119 1.00 93.00 72 LEU A CA 1
ATOM 543 C C . LEU A 1 72 ? 1.301 8.327 0.849 1.00 93.00 72 LEU A C 1
ATOM 545 O O . LEU A 1 72 ? 2.148 8.157 -0.021 1.00 93.00 72 LEU A O 1
ATOM 549 N N . ALA A 1 73 ? 0.039 7.928 0.694 1.00 89.50 73 ALA A N 1
ATOM 550 C CA . ALA A 1 73 ? -0.442 7.252 -0.511 1.00 89.50 73 ALA A CA 1
ATOM 551 C C . ALA A 1 73 ? -0.361 8.152 -1.756 1.00 89.50 73 ALA A C 1
ATOM 553 O O . ALA A 1 73 ? 0.008 7.692 -2.828 1.00 89.50 73 ALA A O 1
ATOM 554 N N . LEU A 1 74 ? -0.634 9.454 -1.624 1.00 88.44 74 LEU A N 1
ATOM 555 C CA . LEU A 1 74 ? -0.501 10.421 -2.719 1.00 88.44 74 LEU A CA 1
ATOM 556 C C . LEU A 1 74 ? 0.942 10.619 -3.171 1.00 88.44 74 LEU A C 1
ATOM 558 O O . LEU A 1 74 ? 1.162 11.096 -4.285 1.00 88.44 74 LEU A O 1
ATOM 562 N N . THR A 1 75 ? 1.925 10.253 -2.341 1.00 88.19 75 THR A N 1
ATOM 563 C CA . THR A 1 75 ? 3.311 10.327 -2.789 1.00 88.19 75 THR A CA 1
ATOM 564 C C . THR A 1 75 ? 3.603 9.378 -3.947 1.00 88.19 75 THR A C 1
ATOM 566 O O . THR A 1 75 ? 4.579 9.703 -4.605 1.00 88.19 75 THR A O 1
ATOM 569 N N . ASP A 1 76 ? 2.755 8.359 -4.243 1.00 82.44 76 ASP A N 1
ATOM 570 C CA . ASP A 1 76 ? 2.795 7.353 -5.359 1.00 82.44 76 ASP A CA 1
ATOM 571 C C . ASP A 1 76 ? 2.889 7.973 -6.784 1.00 82.44 76 ASP A C 1
ATOM 573 O O . ASP A 1 76 ? 2.831 7.340 -7.842 1.00 82.44 76 ASP A O 1
ATOM 577 N N . MET A 1 77 ? 3.018 9.295 -6.850 1.00 80.75 77 MET A N 1
ATOM 578 C CA . MET A 1 77 ? 3.276 10.051 -8.066 1.00 80.75 77 MET A CA 1
ATOM 579 C C . MET A 1 77 ? 4.759 10.047 -8.481 1.00 80.75 77 MET A C 1
ATOM 581 O O . MET A 1 77 ? 5.067 10.499 -9.589 1.00 80.75 77 MET A O 1
ATOM 585 N N . GLU A 1 78 ? 5.675 9.513 -7.670 1.00 81.06 78 GLU A N 1
ATOM 586 C CA . GLU A 1 78 ? 7.106 9.356 -7.968 1.00 81.06 78 GLU A CA 1
ATOM 587 C C . GLU A 1 78 ? 7.345 8.589 -9.261 1.00 81.06 78 GLU A C 1
ATOM 589 O O . GLU A 1 78 ? 8.216 8.978 -10.035 1.00 81.06 78 GLU A O 1
ATOM 594 N N . GLY A 1 79 ? 6.537 7.569 -9.568 1.00 79.25 79 GLY A N 1
ATOM 595 C CA . GLY A 1 79 ? 6.687 6.817 -10.811 1.00 79.25 79 GLY A CA 1
ATOM 596 C C . GLY A 1 79 ? 6.467 7.699 -12.044 1.00 79.25 79 GLY A C 1
ATOM 597 O O . GLY A 1 79 ? 7.145 7.549 -13.062 1.00 79.25 79 GLY A O 1
ATOM 598 N N . ARG A 1 80 ? 5.545 8.672 -11.961 1.00 84.31 80 ARG A N 1
ATOM 599 C CA . ARG A 1 80 ? 5.340 9.675 -13.021 1.00 84.31 80 ARG A CA 1
ATOM 600 C C . ARG A 1 80 ? 6.489 10.675 -13.064 1.00 84.31 80 ARG A C 1
ATOM 602 O O . ARG A 1 80 ? 6.942 11.011 -14.155 1.00 84.31 80 ARG A O 1
ATOM 609 N N . LEU A 1 81 ? 6.959 11.120 -11.901 1.00 85.06 81 LEU A N 1
ATOM 610 C CA . LEU A 1 81 ? 8.040 12.094 -11.795 1.00 85.06 81 LEU A CA 1
ATOM 611 C C . LEU A 1 81 ? 9.378 11.528 -12.296 1.00 85.06 81 LEU A C 1
ATOM 613 O O . LEU A 1 81 ? 10.093 12.211 -13.021 1.00 85.06 81 LEU A O 1
ATOM 617 N N . ALA A 1 82 ? 9.675 10.263 -11.996 1.00 83.81 82 ALA A N 1
ATOM 618 C CA . ALA A 1 82 ? 10.857 9.558 -12.475 1.00 83.81 82 ALA A CA 1
ATOM 619 C C . ALA A 1 82 ? 10.827 9.364 -13.999 1.00 83.81 82 ALA A C 1
ATOM 621 O O . ALA A 1 82 ? 11.827 9.628 -14.667 1.00 83.81 82 ALA A O 1
ATOM 622 N N . ARG A 1 83 ? 9.677 8.968 -14.571 1.00 83.69 83 ARG A N 1
ATOM 623 C CA . ARG A 1 83 ? 9.509 8.877 -16.035 1.00 83.69 83 ARG A CA 1
ATOM 624 C C . ARG A 1 83 ? 9.679 10.236 -16.709 1.00 83.69 83 ARG A C 1
ATOM 626 O O . ARG A 1 83 ? 10.417 10.349 -17.681 1.00 83.69 83 ARG A O 1
ATOM 633 N N . TRP A 1 84 ? 9.068 11.280 -16.149 1.00 84.81 84 TRP A N 1
ATOM 634 C CA . TRP A 1 84 ? 9.238 12.646 -16.642 1.00 84.81 84 TRP A CA 1
ATOM 635 C C . TRP A 1 84 ? 10.700 13.108 -16.567 1.00 84.81 84 TRP A C 1
ATOM 637 O O . TRP A 1 84 ? 11.229 13.637 -17.543 1.00 84.81 84 TRP A O 1
ATOM 647 N N . GLY A 1 85 ? 11.383 12.835 -15.453 1.00 84.19 85 GLY A N 1
ATOM 648 C CA . GLY A 1 85 ? 12.796 13.157 -15.276 1.00 84.19 85 GLY A CA 1
ATOM 649 C C . GLY A 1 85 ? 13.700 12.474 -16.302 1.00 84.19 85 GLY A C 1
ATOM 650 O O . GLY A 1 85 ? 14.621 13.102 -16.823 1.00 84.19 85 GLY A O 1
ATOM 651 N N . ARG A 1 86 ? 13.421 11.215 -16.653 1.00 81.75 86 ARG A N 1
ATOM 652 C CA . ARG A 1 86 ? 14.161 10.483 -17.695 1.00 81.75 86 ARG A CA 1
ATOM 653 C C . ARG A 1 86 ? 13.901 10.994 -19.093 1.00 81.75 86 ARG A C 1
ATOM 655 O O . ARG A 1 86 ? 14.854 11.159 -19.853 1.00 81.75 86 ARG A O 1
ATOM 662 N N . LYS A 1 87 ? 12.641 11.310 -19.392 1.00 84.62 87 LYS A N 1
ATOM 663 C CA . LYS A 1 87 ? 12.249 11.937 -20.652 1.00 84.62 87 LYS A CA 1
ATOM 664 C C . LYS A 1 87 ? 13.028 13.231 -20.889 1.00 84.62 87 LYS A C 1
ATOM 666 O O . LYS A 1 87 ? 13.546 13.443 -21.979 1.00 84.62 87 LYS A O 1
ATOM 671 N N . LEU A 1 88 ? 13.197 14.052 -19.848 1.00 83.94 88 LEU A N 1
ATOM 672 C CA . LEU A 1 88 ? 14.013 15.275 -19.896 1.00 83.94 88 LEU A CA 1
ATOM 673 C C . LEU A 1 88 ? 15.522 15.026 -20.077 1.00 83.94 88 LEU A C 1
ATOM 675 O O . LEU A 1 88 ? 16.250 15.943 -20.452 1.00 83.94 88 LEU A O 1
ATOM 679 N N . GLN A 1 89 ? 15.996 13.809 -19.799 1.00 82.94 89 GLN A N 1
ATOM 680 C CA . GLN A 1 89 ? 17.395 13.394 -19.937 1.00 82.94 89 GLN A CA 1
ATOM 681 C C . GLN A 1 89 ? 17.668 12.585 -21.217 1.00 82.94 89 GLN A C 1
ATOM 683 O O . GLN A 1 89 ? 18.794 12.124 -21.382 1.00 82.94 89 GLN A O 1
ATOM 688 N N . HIS A 1 90 ? 16.670 12.359 -22.084 1.00 80.44 90 HIS A N 1
ATOM 689 C CA . HIS A 1 90 ? 16.749 11.405 -23.207 1.00 80.44 90 HIS A CA 1
ATOM 690 C C . HIS A 1 90 ? 17.210 10.001 -22.788 1.00 80.44 90 HIS A C 1
ATOM 692 O O . HIS A 1 90 ? 17.806 9.259 -23.567 1.00 80.44 90 HIS A O 1
ATOM 698 N N . LYS A 1 91 ? 16.944 9.637 -21.533 1.00 78.94 91 LYS A N 1
ATOM 699 C CA . LYS A 1 91 ? 17.136 8.274 -21.061 1.00 78.94 91 LYS A CA 1
ATOM 700 C C . LYS A 1 91 ? 15.916 7.473 -21.446 1.00 78.94 91 LYS A C 1
ATOM 702 O O . LYS A 1 91 ? 14.798 7.983 -21.390 1.00 78.94 91 LYS A O 1
ATOM 707 N N . ASP A 1 92 ? 16.155 6.214 -21.773 1.00 71.12 92 ASP A N 1
ATOM 708 C CA . ASP A 1 92 ? 15.085 5.275 -22.022 1.00 71.12 92 ASP A CA 1
ATOM 709 C C . ASP A 1 92 ? 14.145 5.242 -20.803 1.00 71.12 92 ASP A C 1
ATOM 711 O O . ASP A 1 92 ? 14.562 4.993 -19.658 1.00 71.12 92 ASP A O 1
ATOM 715 N N . GLU A 1 93 ? 12.873 5.572 -21.038 1.00 66.75 93 GLU A N 1
ATOM 716 C CA . GLU A 1 93 ? 11.833 5.554 -20.007 1.00 66.75 93 GLU A CA 1
ATOM 717 C C . GLU A 1 93 ? 11.684 4.131 -19.438 1.00 66.75 93 GLU A C 1
ATOM 719 O O . GLU A 1 93 ? 11.246 3.959 -18.295 1.00 66.75 93 GLU A O 1
ATOM 724 N N . ASP A 1 94 ? 12.169 3.133 -20.190 1.00 60.53 94 ASP A N 1
ATOM 725 C CA . ASP A 1 94 ? 11.897 1.719 -20.001 1.00 60.53 94 ASP A CA 1
ATOM 726 C C . ASP A 1 94 ? 12.904 0.970 -19.132 1.00 60.53 94 ASP A C 1
ATOM 728 O O . ASP A 1 94 ? 12.594 -0.106 -18.615 1.00 60.53 94 ASP A O 1
ATOM 732 N N . VAL A 1 95 ? 14.075 1.553 -18.868 1.00 57.16 95 VAL A N 1
ATOM 733 C CA . VAL A 1 95 ? 15.124 0.891 -18.077 1.00 57.16 95 VAL A CA 1
ATOM 734 C C . VAL A 1 95 ? 14.777 0.956 -16.593 1.00 57.16 95 VAL A C 1
ATOM 736 O O . VAL A 1 95 ? 15.211 1.865 -15.887 1.00 57.16 95 VAL A O 1
ATOM 739 N N . SER A 1 96 ? 13.945 0.052 -16.079 1.00 55.25 96 SER A N 1
ATOM 740 C CA . SER A 1 96 ? 13.628 0.019 -14.643 1.00 55.25 96 SER A CA 1
ATOM 741 C C . SER A 1 96 ? 14.921 0.038 -13.807 1.00 55.25 96 SER A C 1
ATOM 743 O O . SER A 1 96 ? 15.890 -0.654 -14.111 1.00 55.25 96 SER A O 1
ATOM 745 N N . ARG A 1 97 ? 14.993 0.897 -12.777 1.00 63.44 97 ARG A N 1
ATOM 746 C CA . ARG A 1 97 ? 16.075 0.806 -11.783 1.00 63.44 97 ARG A CA 1
ATOM 747 C C . ARG A 1 97 ? 15.748 -0.400 -10.909 1.00 63.44 97 ARG A C 1
ATOM 749 O O . ARG A 1 97 ? 14.803 -0.285 -10.125 1.00 63.44 97 ARG A O 1
ATOM 756 N N . PRO A 1 98 ? 16.496 -1.513 -10.986 1.00 62.75 98 PRO A N 1
ATOM 757 C CA . PRO A 1 98 ? 16.058 -2.771 -10.382 1.00 62.75 98 PRO A CA 1
ATOM 758 C C . PRO A 1 98 ? 15.827 -2.614 -8.877 1.00 62.75 98 PRO A C 1
ATOM 760 O O . PRO A 1 98 ? 14.767 -2.941 -8.355 1.00 62.75 98 PRO A O 1
ATOM 763 N N . VAL A 1 99 ? 16.778 -1.972 -8.195 1.00 71.12 99 VAL A N 1
ATOM 764 C CA . VAL A 1 99 ? 16.725 -1.747 -6.745 1.00 71.12 99 VAL A CA 1
ATOM 765 C C . VAL A 1 99 ? 15.640 -0.737 -6.362 1.00 71.12 99 VAL A C 1
ATOM 767 O O . VAL A 1 99 ? 14.897 -0.965 -5.415 1.00 71.12 99 VAL A O 1
ATOM 770 N N . GLN A 1 100 ? 15.514 0.366 -7.106 1.00 70.06 100 GLN A N 1
ATOM 771 C CA . GLN A 1 100 ? 14.546 1.423 -6.797 1.00 70.06 100 GLN A CA 1
ATOM 772 C C . GLN A 1 100 ? 13.111 0.911 -6.925 1.00 70.06 100 GLN A C 1
ATOM 774 O O . GLN A 1 100 ? 12.315 1.116 -6.021 1.00 70.06 100 GLN A O 1
ATOM 779 N N . SER A 1 101 ? 12.814 0.193 -8.013 1.00 70.25 101 SER A N 1
ATOM 780 C CA . SER A 1 101 ? 11.493 -0.399 -8.253 1.00 70.25 101 SER A CA 1
ATOM 781 C C . SER A 1 101 ? 11.117 -1.438 -7.194 1.00 70.25 101 SER A C 1
ATOM 783 O O . SER A 1 101 ? 9.954 -1.547 -6.813 1.00 70.25 101 SER A O 1
ATOM 785 N N . TYR A 1 102 ? 12.104 -2.167 -6.666 1.00 74.62 102 TYR A N 1
ATOM 786 C CA . TYR A 1 102 ? 11.886 -3.106 -5.574 1.00 74.62 102 TYR A CA 1
ATOM 787 C C . TYR A 1 102 ? 11.558 -2.390 -4.258 1.00 74.62 102 TYR A C 1
ATOM 789 O O . TYR A 1 102 ? 10.609 -2.769 -3.573 1.00 74.62 102 TYR A O 1
ATOM 797 N N . ILE A 1 103 ? 12.318 -1.343 -3.915 1.00 79.12 103 ILE A N 1
ATOM 798 C CA . ILE A 1 103 ? 12.078 -0.529 -2.713 1.00 79.12 103 ILE A CA 1
ATOM 799 C C . ILE A 1 103 ? 10.705 0.141 -2.781 1.00 79.12 103 ILE A C 1
ATOM 801 O O . ILE A 1 103 ? 9.993 0.167 -1.780 1.00 79.12 103 ILE A O 1
ATOM 805 N N . ASP A 1 104 ? 10.328 0.641 -3.950 1.00 81.44 104 ASP A N 1
ATOM 806 C CA . ASP A 1 104 ? 9.037 1.272 -4.206 1.00 81.44 104 ASP A CA 1
ATOM 807 C C . ASP A 1 104 ? 7.877 0.307 -3.933 1.00 81.44 104 ASP A C 1
ATOM 809 O O . ASP A 1 104 ? 7.051 0.529 -3.048 1.00 81.44 104 ASP A O 1
ATOM 813 N N . HIS A 1 105 ? 7.931 -0.875 -4.555 1.00 78.19 105 HIS A N 1
ATOM 814 C CA . HIS A 1 105 ? 6.962 -1.941 -4.320 1.00 78.19 105 HIS A CA 1
ATOM 815 C C . HIS A 1 105 ? 6.901 -2.410 -2.864 1.00 78.19 105 HIS A C 1
ATOM 817 O O . HIS A 1 105 ? 5.817 -2.715 -2.360 1.00 78.19 105 HIS A O 1
ATOM 823 N N . LEU A 1 106 ? 8.046 -2.513 -2.185 1.00 82.69 106 LEU A N 1
ATOM 824 C CA . LEU A 1 106 ? 8.092 -2.875 -0.769 1.00 82.69 106 LEU A CA 1
ATOM 825 C C . LEU A 1 106 ? 7.407 -1.803 0.085 1.00 82.69 106 LEU A C 1
ATOM 827 O O . LEU A 1 106 ? 6.693 -2.121 1.035 1.00 82.69 106 LEU A O 1
ATOM 831 N N . THR A 1 107 ? 7.624 -0.541 -0.265 1.00 87.38 107 THR A N 1
ATOM 832 C CA . THR A 1 107 ? 7.117 0.614 0.463 1.00 87.38 107 THR A CA 1
ATOM 833 C C . THR A 1 107 ? 5.600 0.741 0.335 1.00 87.38 107 THR A C 1
ATOM 835 O O . THR A 1 107 ? 4.924 0.944 1.344 1.00 87.38 107 THR A O 1
ATOM 838 N N . ASP A 1 108 ? 5.046 0.524 -0.858 1.00 84.38 108 ASP A N 1
ATOM 839 C CA . ASP A 1 108 ? 3.594 0.520 -1.078 1.00 84.38 108 ASP A CA 1
ATOM 840 C C . ASP A 1 108 ? 2.892 -0.584 -0.291 1.00 84.38 108 ASP A C 1
ATOM 842 O O . ASP A 1 108 ? 1.895 -0.340 0.397 1.00 84.38 108 ASP A O 1
ATOM 846 N N . LYS A 1 109 ? 3.446 -1.801 -0.345 1.00 85.50 109 LYS A N 1
ATOM 847 C CA . LYS A 1 109 ? 2.933 -2.944 0.421 1.00 85.50 109 LYS A CA 1
ATOM 848 C C . LYS A 1 109 ? 3.063 -2.695 1.919 1.00 85.50 109 LYS A C 1
ATOM 850 O O . LYS A 1 109 ? 2.126 -2.933 2.672 1.00 85.50 109 LYS A O 1
ATOM 855 N N . GLY A 1 110 ? 4.192 -2.143 2.361 1.00 88.81 110 GLY A N 1
ATOM 856 C CA . GLY A 1 110 ? 4.417 -1.770 3.755 1.00 88.81 110 GLY A CA 1
ATOM 857 C C . GLY A 1 110 ? 3.415 -0.732 4.268 1.00 88.81 110 GLY A C 1
ATOM 858 O O . GLY A 1 110 ? 2.993 -0.813 5.424 1.00 88.81 110 GLY A O 1
ATOM 859 N N . LEU A 1 111 ? 2.993 0.206 3.416 1.00 92.38 111 LEU A N 1
ATOM 860 C CA . LEU A 1 111 ? 1.962 1.179 3.757 1.00 92.38 111 LEU A CA 1
ATOM 861 C C . LEU A 1 111 ? 0.589 0.513 3.883 1.00 92.38 111 LEU A C 1
ATOM 863 O O . LEU A 1 111 ? -0.063 0.693 4.904 1.00 92.38 111 LEU A O 1
ATOM 867 N N . VAL A 1 112 ? 0.140 -0.263 2.896 1.00 90.75 112 VAL A N 1
ATOM 868 C CA . VAL A 1 112 ? -1.213 -0.857 2.901 1.00 90.75 112 VAL A CA 1
ATOM 869 C C . VAL A 1 112 ? -1.301 -2.062 3.837 1.00 90.75 112 VAL A C 1
ATOM 871 O O . VAL A 1 112 ? -2.054 -2.035 4.814 1.00 90.75 112 VAL A O 1
ATOM 874 N N . ASP A 1 113 ? -0.514 -3.105 3.575 1.00 91.25 113 ASP A N 1
ATOM 875 C CA . ASP A 1 113 ? -0.563 -4.364 4.322 1.00 91.25 113 ASP A CA 1
ATOM 876 C C . ASP A 1 113 ? -0.078 -4.161 5.757 1.00 91.25 113 ASP A C 1
ATOM 878 O O . ASP A 1 113 ? -0.657 -4.708 6.699 1.00 91.25 113 ASP A O 1
ATOM 882 N N . GLY A 1 114 ? 0.948 -3.324 5.942 1.00 93.88 114 GLY A N 1
ATOM 883 C CA . GLY A 1 114 ? 1.439 -2.960 7.268 1.00 93.88 114 GLY A CA 1
ATOM 884 C C . GLY A 1 114 ? 0.400 -2.186 8.081 1.00 93.88 114 GLY A C 1
ATOM 885 O O . GLY A 1 114 ? 0.226 -2.487 9.263 1.00 93.88 114 GLY A O 1
ATOM 886 N N . THR A 1 115 ? -0.356 -1.276 7.454 1.00 95.12 115 THR A N 1
ATOM 887 C CA . THR A 1 115 ? -1.462 -0.567 8.121 1.00 95.12 115 THR A CA 1
ATOM 888 C C . THR A 1 115 ? -2.557 -1.545 8.528 1.00 95.12 115 THR A C 1
ATOM 890 O O . THR A 1 115 ? -2.995 -1.538 9.677 1.00 95.12 115 THR A O 1
ATOM 893 N N . MET A 1 116 ? -2.981 -2.437 7.628 1.00 93.88 116 MET A N 1
ATOM 894 C CA . MET A 1 116 ? -4.001 -3.439 7.951 1.00 93.88 116 MET A CA 1
ATOM 895 C C . MET A 1 116 ? -3.534 -4.382 9.070 1.00 93.88 116 MET A C 1
ATOM 897 O O . MET A 1 116 ? -4.290 -4.663 10.000 1.00 93.88 116 MET A O 1
ATOM 901 N N . ALA A 1 117 ? -2.278 -4.832 9.036 1.00 95.19 117 ALA A N 1
ATOM 902 C CA . ALA A 1 117 ? -1.692 -5.645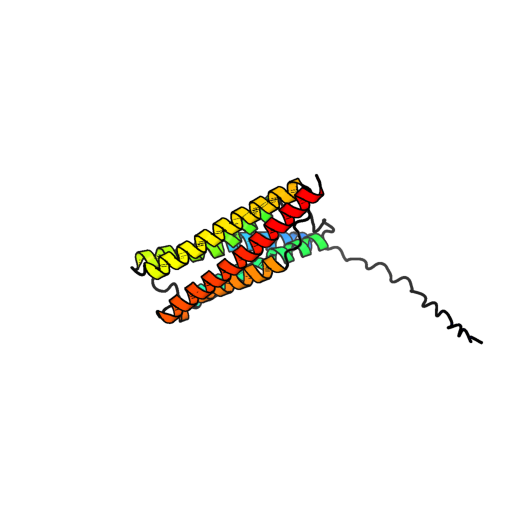 10.100 1.00 95.19 117 ALA A CA 1
ATOM 903 C C . ALA A 1 117 ? -1.630 -4.895 11.443 1.00 95.19 117 ALA A C 1
ATOM 905 O O . ALA A 1 117 ? -1.943 -5.476 12.485 1.00 95.19 117 ALA A O 1
ATOM 906 N N . ALA A 1 118 ? -1.283 -3.604 11.431 1.00 96.25 118 ALA A N 1
ATOM 907 C CA . ALA A 1 118 ? -1.280 -2.756 12.620 1.00 96.25 118 ALA A CA 1
ATOM 908 C C . ALA A 1 118 ? -2.687 -2.615 13.222 1.00 96.25 118 ALA A C 1
ATOM 910 O O . ALA A 1 118 ? -2.846 -2.784 14.433 1.00 96.25 118 ALA A O 1
ATOM 911 N N . ILE A 1 119 ? -3.711 -2.393 12.388 1.00 94.38 119 ILE A N 1
ATOM 912 C CA . ILE A 1 119 ? -5.115 -2.344 12.824 1.00 94.38 119 ILE A CA 1
ATOM 913 C C . ILE A 1 119 ? -5.532 -3.689 13.432 1.00 94.38 119 ILE A C 1
ATOM 915 O O . ILE A 1 119 ? -6.069 -3.720 14.537 1.00 94.38 119 ILE A O 1
ATOM 919 N N . ALA A 1 120 ? -5.254 -4.807 12.753 1.00 94.75 120 ALA A N 1
ATOM 920 C CA . ALA A 1 120 ? -5.598 -6.138 13.252 1.00 94.75 120 ALA A CA 1
ATOM 921 C C . ALA A 1 120 ? -4.936 -6.433 14.608 1.00 94.75 120 ALA A C 1
ATOM 923 O O . ALA A 1 120 ? -5.595 -6.912 15.531 1.00 94.75 120 ALA A O 1
ATOM 924 N N . SER A 1 121 ? -3.648 -6.107 14.748 1.00 96.44 121 SER A N 1
ATOM 925 C CA . SER A 1 121 ? -2.907 -6.246 16.005 1.00 96.44 121 SER A CA 1
ATOM 926 C C . SER A 1 121 ? -3.529 -5.402 17.122 1.00 96.44 121 SER A C 1
ATOM 928 O O . SER A 1 121 ? -3.822 -5.912 18.206 1.00 96.44 121 SER A O 1
ATOM 930 N N . ARG A 1 122 ? -3.822 -4.125 16.841 1.00 94.25 122 ARG A N 1
ATOM 931 C CA . ARG A 1 122 ? -4.433 -3.201 17.804 1.00 94.25 122 ARG A CA 1
ATOM 932 C C . ARG A 1 122 ? -5.805 -3.677 18.272 1.00 94.25 122 ARG A C 1
ATOM 934 O O . ARG A 1 122 ? -6.064 -3.721 19.472 1.00 94.25 122 ARG A O 1
ATOM 941 N N . GLU A 1 123 ? -6.675 -4.052 17.342 1.00 93.44 123 GLU A N 1
ATOM 942 C CA . GLU A 1 123 ? -8.039 -4.493 17.644 1.00 93.44 123 GLU A CA 1
ATOM 943 C C . GLU A 1 123 ? -8.053 -5.818 18.407 1.00 93.44 123 GLU A C 1
ATOM 945 O O . GLU A 1 123 ? -8.879 -5.996 19.303 1.00 93.44 123 GLU A O 1
ATOM 950 N N . ARG A 1 124 ? -7.097 -6.714 18.127 1.00 95.06 124 ARG A N 1
ATOM 951 C CA . ARG A 1 124 ? -6.908 -7.939 18.908 1.00 95.06 124 ARG A CA 1
ATOM 952 C C . ARG A 1 124 ? -6.533 -7.618 20.354 1.00 95.06 124 ARG A C 1
ATOM 954 O O . ARG A 1 124 ? -7.145 -8.176 21.260 1.00 95.06 124 ARG A O 1
ATOM 961 N N . ASN A 1 125 ? -5.599 -6.691 20.568 1.00 94.12 125 ASN A N 1
ATOM 962 C CA . ASN A 1 125 ? -5.180 -6.266 21.910 1.00 94.12 125 ASN A CA 1
ATOM 963 C C . ASN A 1 125 ? -6.302 -5.555 22.687 1.00 94.12 125 ASN A C 1
ATOM 965 O O . ASN A 1 125 ? -6.335 -5.626 23.910 1.00 94.12 125 ASN A O 1
ATOM 969 N N . ASN A 1 126 ? -7.246 -4.922 21.987 1.00 91.88 126 ASN A N 1
ATOM 970 C CA . ASN A 1 126 ? -8.417 -4.268 22.582 1.00 91.88 126 ASN A CA 1
ATOM 971 C C . ASN A 1 126 ? -9.618 -5.216 22.784 1.00 91.88 126 ASN A C 1
ATOM 973 O O . ASN A 1 126 ? -10.710 -4.759 23.116 1.00 91.88 126 ASN A O 1
ATOM 977 N N . GLY A 1 127 ? -9.458 -6.523 22.545 1.00 91.81 127 GLY A N 1
ATOM 978 C CA . GLY A 1 127 ? -10.518 -7.521 22.727 1.00 91.81 127 GLY A CA 1
ATOM 979 C C . GLY A 1 127 ? -11.537 -7.611 21.583 1.00 91.81 127 GLY A C 1
ATOM 980 O O . GLY A 1 127 ? -12.451 -8.429 21.647 1.00 91.81 127 GLY A O 1
ATOM 981 N N . ASN A 1 128 ? -11.379 -6.845 20.498 1.00 90.56 128 ASN A N 1
ATOM 982 C CA . ASN A 1 128 ? -12.249 -6.921 19.322 1.00 90.56 128 ASN A CA 1
ATOM 983 C C . ASN A 1 128 ? -11.759 -7.989 18.328 1.00 90.56 128 ASN A C 1
ATOM 985 O O . ASN A 1 128 ? -11.321 -7.709 17.207 1.00 90.56 128 ASN A O 1
ATOM 989 N N . THR A 1 129 ? -11.813 -9.243 18.767 1.00 92.00 129 THR A N 1
ATOM 990 C CA . THR A 1 129 ? -11.211 -10.389 18.071 1.00 92.00 129 THR A CA 1
ATOM 991 C C . THR A 1 129 ? -11.843 -10.680 16.711 1.00 92.00 129 THR A C 1
ATOM 993 O O . THR A 1 129 ? -11.122 -11.010 15.771 1.00 92.00 129 THR A O 1
ATOM 996 N N . ALA A 1 130 ? -13.162 -10.520 16.567 1.00 87.81 130 ALA A N 1
ATOM 997 C CA . ALA A 1 130 ? -13.864 -10.786 15.311 1.00 87.81 130 ALA A CA 1
ATOM 998 C C . ALA A 1 130 ? -13.403 -9.845 14.184 1.00 87.81 130 ALA A C 1
ATOM 1000 O O . ALA A 1 130 ? -13.029 -10.302 13.104 1.00 87.81 130 ALA A O 1
ATOM 1001 N N . TYR A 1 131 ? -13.359 -8.537 14.455 1.00 86.69 131 TYR A N 1
ATOM 1002 C CA . TYR A 1 131 ? -12.884 -7.543 13.490 1.00 86.69 131 TYR A CA 1
ATOM 1003 C C . TYR A 1 131 ? -11.386 -7.699 13.205 1.00 86.69 131 TYR A C 1
ATOM 1005 O O . TYR A 1 131 ? -10.975 -7.685 12.045 1.00 86.69 131 TYR A O 1
ATOM 1013 N N . ALA A 1 132 ? -10.579 -7.934 14.245 1.00 91.38 132 ALA A N 1
ATOM 1014 C CA . ALA A 1 132 ? -9.149 -8.183 14.096 1.00 91.38 132 ALA A CA 1
ATOM 1015 C C . ALA A 1 132 ? -8.855 -9.386 13.187 1.00 91.38 132 ALA A C 1
ATOM 1017 O O . ALA A 1 132 ? -7.989 -9.309 12.318 1.00 91.38 132 ALA A O 1
ATOM 1018 N N . ASN A 1 133 ? -9.591 -10.488 13.356 1.00 89.31 133 ASN A N 1
ATOM 1019 C CA . ASN A 1 133 ? -9.433 -11.682 12.532 1.00 89.31 133 ASN A CA 1
ATOM 1020 C C . ASN A 1 133 ? -9.877 -11.438 11.087 1.00 89.31 133 ASN A C 1
ATOM 1022 O O . ASN A 1 133 ? -9.179 -11.862 10.170 1.00 89.31 133 ASN A O 1
ATOM 1026 N N . ALA A 1 134 ? -10.984 -10.721 10.875 1.00 87.06 134 ALA A N 1
ATOM 1027 C CA . ALA A 1 134 ? -11.434 -10.359 9.533 1.00 87.06 134 ALA A CA 1
ATOM 1028 C C . ALA A 1 134 ? -10.368 -9.546 8.778 1.00 87.06 134 ALA A C 1
ATOM 1030 O O . ALA A 1 134 ? -10.037 -9.872 7.637 1.00 87.06 134 ALA A O 1
ATOM 1031 N N . ILE A 1 135 ? -9.773 -8.542 9.433 1.00 89.19 135 ILE A N 1
ATOM 1032 C CA . ILE A 1 135 ? -8.688 -7.751 8.840 1.00 89.19 135 ILE A CA 1
ATOM 1033 C C . ILE A 1 135 ? -7.451 -8.614 8.609 1.00 89.19 135 ILE A C 1
ATOM 1035 O O . ILE A 1 135 ? -6.907 -8.580 7.514 1.00 89.19 135 ILE A O 1
ATOM 1039 N N . ALA A 1 136 ? -7.028 -9.417 9.588 1.00 91.12 136 ALA A N 1
ATOM 1040 C CA . ALA A 1 136 ? -5.845 -10.266 9.449 1.00 91.12 136 ALA A CA 1
ATOM 1041 C C . ALA A 1 136 ? -5.960 -11.241 8.264 1.00 91.12 136 ALA A C 1
ATOM 1043 O O . ALA A 1 136 ? -4.996 -11.421 7.520 1.00 91.12 136 ALA A O 1
ATOM 1044 N N . VAL A 1 137 ? -7.141 -11.833 8.058 1.00 87.88 137 VAL A N 1
ATOM 1045 C CA . VAL A 1 137 ? -7.422 -12.693 6.900 1.00 87.88 137 VAL A CA 1
ATOM 1046 C C . VAL A 1 137 ? -7.344 -11.891 5.599 1.00 87.88 137 VAL A C 1
ATOM 1048 O O . VAL A 1 137 ? -6.661 -12.318 4.670 1.00 87.88 137 VAL A O 1
ATOM 1051 N N . ALA A 1 138 ? -7.972 -10.712 5.533 1.00 85.25 138 ALA A N 1
ATOM 1052 C CA . ALA A 1 138 ? -7.900 -9.845 4.355 1.00 85.25 138 ALA A CA 1
ATOM 1053 C C . ALA A 1 138 ? -6.454 -9.420 4.027 1.00 85.25 138 ALA A C 1
ATOM 1055 O O . ALA A 1 138 ? -6.051 -9.459 2.860 1.00 85.25 138 ALA A O 1
ATOM 1056 N N . THR A 1 139 ? -5.650 -9.085 5.043 1.00 88.44 139 THR A N 1
ATOM 1057 C CA . THR A 1 139 ? -4.218 -8.784 4.898 1.00 88.44 139 THR A CA 1
ATOM 1058 C C . THR A 1 139 ? -3.466 -9.990 4.346 1.00 88.44 139 THR A C 1
ATOM 1060 O O . THR A 1 139 ? -2.754 -9.868 3.353 1.00 88.44 139 THR A O 1
ATOM 1063 N N . GLY A 1 140 ? -3.652 -11.174 4.939 1.00 86.88 140 GLY A N 1
ATOM 1064 C CA . GLY A 1 140 ? -2.965 -12.397 4.518 1.00 86.88 140 GLY A CA 1
ATOM 1065 C C . GLY A 1 140 ? -3.257 -12.776 3.066 1.00 86.88 140 GLY A C 1
ATOM 1066 O O . GLY A 1 140 ? -2.336 -13.098 2.316 1.00 86.88 140 GLY A O 1
ATOM 1067 N N . ILE A 1 141 ? -4.518 -12.668 2.638 1.00 84.44 141 ILE A N 1
ATOM 1068 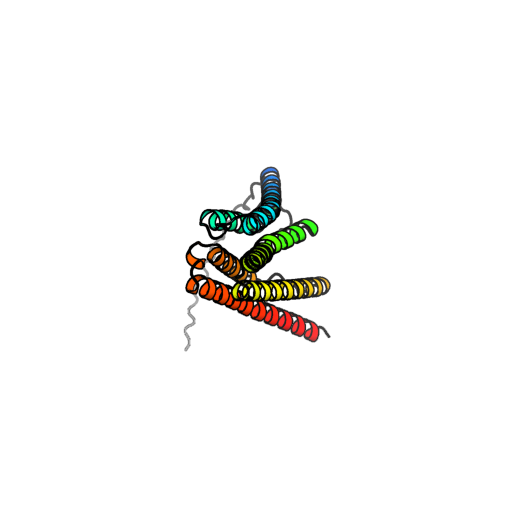C CA . ILE A 1 141 ? -4.903 -12.915 1.242 1.00 84.44 141 ILE A CA 1
ATOM 1069 C C . ILE A 1 141 ? -4.249 -11.891 0.305 1.00 84.44 141 ILE A C 1
ATOM 1071 O O . ILE A 1 141 ? -3.770 -12.258 -0.769 1.00 84.44 141 ILE A O 1
ATOM 1075 N N . THR A 1 142 ? -4.212 -10.618 0.703 1.00 83.56 142 THR A N 1
ATOM 1076 C CA . THR A 1 142 ? -3.613 -9.545 -0.103 1.00 83.56 142 THR A CA 1
ATOM 1077 C C . THR A 1 142 ? -2.113 -9.773 -0.297 1.00 83.56 142 THR A C 1
ATOM 1079 O O . THR A 1 142 ? -1.652 -9.779 -1.440 1.00 83.56 142 THR A O 1
ATOM 1082 N N . ILE A 1 143 ? -1.387 -10.097 0.780 1.00 85.50 143 ILE A N 1
ATOM 1083 C CA . ILE A 1 143 ? 0.040 -10.448 0.738 1.00 85.50 143 ILE A CA 1
ATOM 1084 C C . ILE A 1 143 ? 0.274 -11.668 -0.158 1.00 85.50 143 ILE A C 1
ATOM 1086 O O . ILE A 1 143 ? 1.119 -11.622 -1.052 1.00 85.50 143 ILE A O 1
ATOM 1090 N N . ALA A 1 144 ? -0.477 -12.757 0.046 1.00 83.12 144 ALA A N 1
ATOM 1091 C CA . ALA A 1 144 ? -0.310 -13.991 -0.724 1.00 83.12 144 ALA A CA 1
ATOM 1092 C C . ALA A 1 144 ? -0.522 -13.759 -2.228 1.00 83.12 144 ALA A C 1
ATOM 1094 O O . ALA A 1 144 ? 0.283 -14.195 -3.054 1.00 83.12 144 ALA A O 1
ATOM 1095 N N . ARG A 1 145 ? -1.571 -13.009 -2.585 1.00 80.19 145 ARG A N 1
ATOM 1096 C CA . ARG A 1 145 ? -1.840 -12.595 -3.966 1.00 80.19 145 ARG A CA 1
ATOM 1097 C C . ARG A 1 145 ? -0.687 -11.780 -4.526 1.00 80.19 145 ARG A C 1
ATOM 1099 O O . ARG A 1 145 ? -0.266 -12.010 -5.656 1.00 80.19 145 ARG A O 1
ATOM 1106 N N . ASP A 1 146 ? -0.190 -10.813 -3.770 1.00 79.94 146 ASP A N 1
ATOM 1107 C CA . ASP A 1 146 ? 0.858 -9.925 -4.244 1.00 79.94 146 ASP A CA 1
ATOM 1108 C C . ASP A 1 146 ? 2.181 -10.666 -4.463 1.00 79.94 146 ASP A C 1
ATOM 1110 O O . ASP A 1 146 ? 2.833 -10.428 -5.479 1.00 79.94 146 ASP A O 1
ATOM 1114 N N . VAL A 1 147 ? 2.533 -11.617 -3.592 1.00 80.44 147 VAL A N 1
ATOM 1115 C CA . VAL A 1 147 ? 3.667 -12.534 -3.796 1.00 80.44 147 VAL A CA 1
ATOM 1116 C C . VAL A 1 147 ? 3.483 -13.350 -5.075 1.00 80.44 147 VAL A C 1
ATOM 1118 O O . VAL A 1 147 ? 4.395 -13.382 -5.901 1.00 80.44 147 VAL A O 1
ATOM 1121 N N . ALA A 1 148 ? 2.303 -13.942 -5.287 1.00 78.75 148 ALA A N 1
ATOM 1122 C CA . ALA A 1 148 ? 2.014 -14.714 -6.495 1.00 78.75 148 ALA A CA 1
ATOM 1123 C C . ALA A 1 148 ? 2.140 -13.859 -7.768 1.00 78.75 148 ALA A C 1
ATOM 1125 O O . ALA A 1 148 ? 2.816 -14.255 -8.713 1.00 78.75 148 ALA A O 1
ATOM 1126 N N . THR A 1 149 ? 1.576 -12.644 -7.776 1.00 76.06 149 THR A N 1
ATOM 1127 C CA . THR A 1 149 ? 1.692 -11.744 -8.936 1.00 76.06 149 THR A CA 1
ATOM 1128 C C . THR A 1 149 ? 3.121 -11.269 -9.182 1.00 76.06 149 THR A C 1
ATOM 1130 O O . THR A 1 149 ? 3.512 -11.107 -10.334 1.00 76.06 149 THR A O 1
ATOM 1133 N N . THR A 1 150 ? 3.917 -11.055 -8.131 1.00 76.56 150 THR A N 1
ATOM 1134 C CA . THR A 1 150 ? 5.339 -10.728 -8.279 1.00 76.56 150 THR A CA 1
ATOM 1135 C C . THR A 1 150 ? 6.106 -11.913 -8.867 1.00 76.56 150 THR A C 1
ATOM 1137 O O . THR A 1 150 ? 6.883 -11.711 -9.794 1.00 76.56 150 THR A O 1
ATOM 1140 N N . ALA A 1 151 ? 5.858 -13.137 -8.394 1.00 76.75 151 ALA A N 1
ATOM 1141 C CA . ALA A 1 151 ? 6.491 -14.339 -8.932 1.00 76.75 151 ALA A CA 1
ATOM 1142 C C . ALA A 1 151 ? 6.141 -14.561 -10.414 1.00 76.75 151 ALA A C 1
ATOM 1144 O O . ALA A 1 151 ? 7.032 -14.818 -11.222 1.00 76.75 151 ALA A O 1
ATOM 1145 N N . ASP A 1 152 ? 4.869 -14.388 -10.785 1.00 75.81 152 ASP A N 1
ATOM 1146 C CA . ASP A 1 152 ? 4.419 -14.489 -12.177 1.00 75.81 152 ASP A CA 1
ATOM 1147 C C . ASP A 1 152 ? 5.065 -13.421 -13.074 1.00 75.81 152 ASP A C 1
ATOM 1149 O O . ASP A 1 152 ? 5.463 -13.733 -14.194 1.00 75.81 152 ASP A O 1
ATOM 1153 N N . ARG A 1 153 ? 5.222 -12.181 -12.587 1.00 73.44 153 ARG A N 1
ATOM 1154 C CA . ARG A 1 153 ? 5.930 -11.121 -13.327 1.00 73.44 153 ARG A CA 1
ATOM 1155 C C . ARG A 1 153 ? 7.400 -11.460 -13.539 1.00 73.44 153 ARG A C 1
ATOM 1157 O O . ARG A 1 153 ? 7.871 -11.367 -14.661 1.00 73.44 153 ARG A O 1
ATOM 1164 N N . VAL A 1 154 ? 8.098 -11.918 -12.498 1.00 76.50 154 VAL A N 1
ATOM 1165 C CA . VAL A 1 154 ? 9.503 -12.342 -12.618 1.00 76.50 154 VAL A CA 1
ATOM 1166 C C . VAL A 1 154 ? 9.639 -13.485 -13.629 1.00 76.50 154 VAL A C 1
ATOM 1168 O O . VAL A 1 154 ? 10.536 -13.461 -14.467 1.00 76.50 154 VAL A O 1
ATOM 1171 N N . ALA A 1 155 ? 8.730 -14.464 -13.605 1.00 77.88 155 ALA A N 1
ATOM 1172 C CA . ALA A 1 155 ? 8.729 -15.555 -14.576 1.00 77.88 155 ALA A CA 1
ATOM 1173 C C . ALA A 1 155 ? 8.444 -15.075 -16.013 1.00 77.88 155 ALA A C 1
ATOM 1175 O O . ALA A 1 155 ? 9.058 -15.576 -16.954 1.00 77.88 155 ALA A O 1
ATOM 1176 N N . ALA A 1 156 ? 7.535 -14.112 -16.186 1.00 74.25 156 ALA A N 1
ATOM 1177 C CA . ALA A 1 156 ? 7.212 -13.512 -17.479 1.00 74.25 156 ALA A CA 1
ATOM 1178 C C . ALA A 1 156 ? 8.377 -12.676 -18.040 1.00 74.25 156 ALA A C 1
ATOM 1180 O O . ALA A 1 156 ? 8.703 -12.815 -19.221 1.00 74.25 156 ALA A O 1
ATOM 1181 N N . ASP A 1 157 ? 9.056 -11.896 -17.195 1.00 74.94 157 ASP A N 1
ATOM 1182 C CA . ASP A 1 157 ? 10.226 -11.097 -17.573 1.00 74.94 157 ASP A CA 1
ATOM 1183 C C . ASP A 1 157 ? 11.388 -11.997 -18.030 1.00 74.94 157 ASP A C 1
ATOM 1185 O O . ASP A 1 157 ? 11.996 -11.738 -19.068 1.00 74.94 157 ASP A O 1
ATOM 1189 N N . ILE A 1 158 ? 11.644 -13.117 -17.333 1.00 77.19 158 ILE A N 1
ATOM 1190 C CA . ILE A 1 158 ? 12.634 -14.136 -17.753 1.00 77.19 158 ILE A CA 1
ATOM 1191 C C . ILE A 1 158 ? 12.306 -14.699 -19.147 1.00 77.19 158 ILE A C 1
ATOM 1193 O O . ILE A 1 158 ? 13.201 -15.083 -19.898 1.00 77.19 158 ILE A O 1
ATOM 1197 N N . GLN A 1 159 ? 11.025 -14.739 -19.514 1.00 78.50 159 GLN A N 1
ATOM 1198 C CA . GLN A 1 159 ? 10.546 -15.235 -20.805 1.00 78.50 159 GLN A CA 1
ATOM 1199 C C . GLN A 1 159 ? 10.423 -14.133 -21.869 1.00 78.50 159 GLN A C 1
ATOM 1201 O O . GLN A 1 159 ? 9.945 -14.404 -22.974 1.00 78.50 159 GLN A O 1
ATOM 1206 N N . GLY A 1 160 ? 10.826 -12.894 -21.564 1.00 76.44 160 GLY A N 1
ATOM 1207 C CA . GLY A 1 160 ? 10.689 -11.754 -22.472 1.00 76.44 160 GLY A CA 1
ATOM 1208 C C . GLY A 1 160 ? 9.232 -11.453 -22.837 1.00 76.44 160 GLY A C 1
ATOM 1209 O O . GLY A 1 160 ? 8.947 -11.048 -23.963 1.00 76.44 160 GLY A O 1
ATOM 1210 N N . ILE A 1 161 ? 8.289 -11.738 -21.935 1.00 75.19 161 ILE A N 1
ATOM 1211 C CA . ILE A 1 161 ? 6.883 -11.360 -22.088 1.00 75.19 161 ILE A CA 1
ATOM 1212 C C . ILE A 1 161 ? 6.724 -9.970 -21.479 1.00 75.19 161 ILE A C 1
ATOM 1214 O O . ILE A 1 161 ? 7.002 -9.783 -20.300 1.00 75.19 161 ILE A O 1
ATOM 1218 N N . ASP A 1 162 ? 6.246 -9.007 -22.267 1.00 67.94 162 ASP A N 1
ATOM 1219 C CA . ASP A 1 162 ? 5.971 -7.665 -21.759 1.00 67.94 162 ASP A CA 1
ATOM 1220 C C . ASP A 1 162 ? 4.836 -7.705 -20.717 1.00 67.94 162 ASP A C 1
ATOM 1222 O O . ASP A 1 162 ? 3.697 -8.090 -21.003 1.00 67.94 162 ASP A O 1
ATOM 1226 N N . THR A 1 163 ? 5.162 -7.327 -19.480 1.00 65.06 163 THR A N 1
ATOM 1227 C CA . THR A 1 163 ? 4.257 -7.327 -18.325 1.00 65.06 163 THR A CA 1
ATOM 1228 C C . THR A 1 163 ? 3.543 -5.981 -18.111 1.00 65.06 163 THR A C 1
ATOM 1230 O O . THR A 1 163 ? 2.776 -5.837 -17.153 1.00 65.06 163 THR A O 1
ATOM 1233 N N . ARG A 1 164 ? 3.732 -4.995 -19.007 1.00 57.44 164 ARG A N 1
ATOM 1234 C CA . ARG A 1 164 ? 3.277 -3.593 -18.853 1.00 57.44 164 ARG A CA 1
ATOM 1235 C C . ARG A 1 164 ? 1.775 -3.336 -18.928 1.00 57.44 164 ARG A C 1
ATOM 1237 O O . ARG A 1 164 ? 1.336 -2.230 -18.607 1.00 57.44 164 ARG A O 1
ATOM 1244 N N . ALA A 1 165 ? 0.957 -4.316 -19.294 1.00 48.44 165 ALA A N 1
ATOM 1245 C CA . ALA A 1 165 ? -0.490 -4.137 -19.389 1.00 48.44 165 ALA A CA 1
ATOM 1246 C C . ALA A 1 165 ? -1.169 -4.105 -18.003 1.00 48.44 165 ALA A C 1
ATOM 1248 O O . ALA A 1 165 ? -1.844 -5.061 -17.626 1.00 48.44 165 ALA A O 1
ATOM 1249 N N . GLN A 1 166 ? -1.015 -3.033 -17.211 1.00 52.97 166 GLN A N 1
ATOM 1250 C CA . GLN A 1 166 ? -1.747 -2.895 -15.940 1.00 52.97 166 GLN A CA 1
ATOM 1251 C C . GLN A 1 166 ? -2.251 -1.479 -15.632 1.00 52.97 166 GLN A C 1
ATOM 1253 O O . GLN A 1 166 ? -2.000 -0.925 -14.562 1.00 52.97 166 GLN A O 1
ATOM 1258 N N . GLU A 1 167 ? -3.121 -0.942 -16.488 1.00 51.88 167 GLU A N 1
ATOM 1259 C CA . GLU A 1 167 ? -4.100 0.053 -16.017 1.00 51.88 167 GLU A CA 1
ATOM 1260 C C . GLU A 1 167 ? -5.008 -0.529 -14.911 1.00 51.88 167 GLU A C 1
ATOM 1262 O O . GLU A 1 167 ? -5.400 0.178 -13.978 1.00 51.88 167 GLU A O 1
ATOM 1267 N N . SER A 1 168 ? -5.256 -1.847 -14.938 1.00 54.44 168 SER A N 1
ATOM 1268 C CA . SER A 1 168 ? -6.021 -2.565 -13.906 1.00 54.44 168 SER A CA 1
ATOM 1269 C C . SER A 1 168 ? -5.354 -2.533 -12.524 1.00 54.44 168 SER A C 1
ATOM 1271 O O . SER A 1 168 ? -6.045 -2.457 -11.505 1.00 54.44 168 SER A O 1
ATOM 1273 N N . GLY A 1 169 ? -4.016 -2.516 -12.468 1.00 61.91 169 GLY A N 1
ATOM 1274 C CA . GLY A 1 169 ? -3.257 -2.441 -11.218 1.00 61.91 169 GLY A CA 1
ATOM 1275 C C . GLY A 1 169 ? -3.462 -1.115 -10.485 1.00 61.91 169 GLY A C 1
ATOM 1276 O O . GLY A 1 169 ? -3.567 -1.091 -9.260 1.00 61.91 169 GLY A O 1
ATOM 1277 N N . LYS A 1 170 ? -3.619 -0.017 -11.233 1.00 64.94 170 LYS A N 1
ATOM 1278 C CA . LYS A 1 170 ? -3.784 1.323 -10.664 1.00 64.94 170 LYS A CA 1
ATOM 1279 C C . LYS A 1 170 ? -5.158 1.534 -10.031 1.00 64.94 170 LYS A C 1
ATOM 1281 O O . LYS A 1 170 ? -5.253 2.047 -8.919 1.00 64.94 170 LYS A O 1
ATOM 1286 N N . GLN A 1 171 ? -6.229 1.103 -10.704 1.00 67.31 171 GLN A N 1
ATOM 1287 C CA . GLN A 1 171 ? -7.572 1.150 -10.112 1.00 67.31 171 GLN A CA 1
ATOM 1288 C C . GLN A 1 171 ? -7.665 0.272 -8.857 1.00 67.31 171 GLN A C 1
ATOM 1290 O O . GLN A 1 171 ? -8.358 0.630 -7.905 1.00 67.31 171 GLN A O 1
ATOM 1295 N N . LYS A 1 172 ? -6.934 -0.851 -8.826 1.00 70.56 172 LYS A N 1
ATOM 1296 C CA . LYS A 1 172 ? -6.847 -1.721 -7.650 1.00 70.56 172 LYS A CA 1
ATOM 1297 C C . LYS A 1 172 ? -6.192 -1.007 -6.462 1.00 70.56 172 LYS A C 1
ATOM 1299 O O . LYS A 1 172 ? -6.778 -1.000 -5.381 1.00 70.56 172 LYS A O 1
ATOM 1304 N N . ALA A 1 173 ? -5.030 -0.385 -6.668 1.00 74.88 173 ALA A N 1
ATOM 1305 C CA . ALA A 1 173 ? -4.325 0.351 -5.616 1.00 74.88 173 ALA A CA 1
ATOM 1306 C C . ALA A 1 173 ? -5.217 1.448 -5.010 1.00 74.88 173 ALA A C 1
ATOM 1308 O O . ALA A 1 173 ? -5.370 1.523 -3.795 1.00 74.88 173 ALA A O 1
ATOM 1309 N N . ILE A 1 174 ? -5.930 2.206 -5.854 1.00 78.56 174 ILE A N 1
ATOM 1310 C CA . ILE A 1 174 ? -6.892 3.226 -5.405 1.00 78.56 174 ILE A CA 1
ATOM 1311 C C . ILE A 1 174 ? -7.987 2.616 -4.517 1.00 78.56 174 ILE A C 1
ATOM 1313 O O . ILE A 1 174 ? -8.261 3.141 -3.438 1.00 78.56 174 ILE A O 1
ATOM 1317 N N . LYS A 1 175 ? -8.600 1.495 -4.925 1.00 81.06 175 LYS A N 1
ATOM 1318 C CA . LYS A 1 175 ? -9.627 0.813 -4.113 1.00 81.06 175 LYS A CA 1
ATOM 1319 C C . LYS A 1 175 ? -9.076 0.349 -2.761 1.00 81.06 175 LYS A C 1
ATOM 1321 O O . LYS A 1 175 ? -9.768 0.469 -1.753 1.00 81.06 175 LYS A O 1
ATOM 1326 N N . GLN A 1 176 ? -7.842 -0.154 -2.724 1.00 82.44 176 GLN A N 1
ATOM 1327 C CA . GLN A 1 176 ? -7.176 -0.552 -1.480 1.00 82.44 176 GLN A CA 1
ATOM 1328 C C . GLN A 1 176 ? -6.902 0.652 -0.572 1.00 82.44 176 GLN A C 1
ATOM 1330 O O . GLN A 1 176 ? -7.256 0.601 0.604 1.00 82.44 176 GLN A O 1
ATOM 1335 N N . TYR A 1 177 ? -6.371 1.755 -1.108 1.00 84.19 177 TYR A N 1
ATOM 1336 C CA . TYR A 1 177 ? -6.153 2.980 -0.334 1.00 84.19 177 TYR A CA 1
ATOM 1337 C C . TYR A 1 177 ? -7.454 3.542 0.240 1.00 84.19 177 TYR A C 1
ATOM 1339 O O . TYR A 1 177 ? -7.488 3.929 1.405 1.00 84.19 177 TYR A O 1
ATOM 1347 N N . LEU A 1 178 ? -8.540 3.538 -0.539 1.00 85.69 178 LEU A N 1
ATOM 1348 C CA . LEU A 1 178 ? -9.852 3.983 -0.065 1.00 85.69 178 LEU A CA 1
ATOM 1349 C C . LEU A 1 178 ? -10.400 3.074 1.039 1.00 85.69 178 LEU A C 1
ATOM 1351 O O . LEU A 1 178 ? -10.900 3.574 2.045 1.00 85.69 178 LEU A O 1
ATOM 1355 N N . ALA A 1 179 ? -10.281 1.753 0.885 1.00 86.25 179 ALA A N 1
ATOM 1356 C CA . ALA A 1 179 ? -10.751 0.801 1.888 1.00 86.25 179 ALA A CA 1
ATOM 1357 C C . ALA A 1 179 ? -9.986 0.945 3.216 1.00 86.25 179 ALA A C 1
ATOM 1359 O O . ALA A 1 179 ? -10.600 0.983 4.283 1.00 86.25 179 ALA A O 1
ATOM 1360 N N . VAL A 1 180 ? -8.658 1.095 3.159 1.00 85.94 180 VAL A N 1
ATOM 1361 C CA . VAL A 1 180 ? -7.830 1.332 4.351 1.00 85.94 180 VAL A CA 1
ATOM 1362 C C . VAL A 1 180 ? -8.104 2.710 4.954 1.00 85.94 180 VAL A C 1
ATOM 1364 O O . VAL A 1 180 ? -8.284 2.820 6.165 1.00 85.94 180 VAL A O 1
ATOM 1367 N N . GLY A 1 181 ? -8.229 3.752 4.129 1.00 85.44 181 GLY A N 1
ATOM 1368 C CA . GLY A 1 181 ? -8.603 5.092 4.581 1.00 85.44 181 GLY A CA 1
ATOM 1369 C C . GLY A 1 181 ? -9.954 5.112 5.302 1.00 85.44 181 GLY A C 1
ATOM 1370 O O . GLY A 1 181 ? -10.089 5.757 6.339 1.00 85.44 181 GLY A O 1
ATOM 1371 N N . PHE A 1 182 ? -10.936 4.344 4.821 1.00 88.12 182 PHE A N 1
ATOM 1372 C CA . PHE A 1 182 ? -12.210 4.176 5.517 1.00 88.12 182 PHE A CA 1
ATOM 1373 C C . PHE A 1 182 ? -12.043 3.440 6.854 1.00 88.12 182 PHE A C 1
ATOM 1375 O O . PHE A 1 182 ? -12.595 3.888 7.857 1.00 88.12 182 PHE A O 1
ATOM 1382 N N . ALA A 1 183 ? -11.241 2.372 6.908 1.00 85.75 183 ALA A N 1
ATOM 1383 C CA . ALA A 1 183 ? -10.972 1.627 8.143 1.00 85.75 183 ALA A CA 1
ATOM 1384 C C . ALA A 1 183 ? -10.272 2.474 9.229 1.00 85.75 183 ALA A C 1
ATOM 1386 O O . ALA A 1 183 ? -10.516 2.282 10.424 1.00 85.75 183 ALA A O 1
ATOM 1387 N N . LEU A 1 184 ? -9.443 3.434 8.809 1.00 89.06 184 LEU A N 1
ATOM 1388 C CA . LEU A 1 184 ? -8.795 4.433 9.666 1.00 89.06 184 LEU A CA 1
ATOM 1389 C C . LEU A 1 184 ? -9.713 5.604 10.044 1.00 89.06 184 LEU A C 1
ATOM 1391 O O . LEU A 1 184 ? -9.348 6.432 10.875 1.00 89.06 184 LEU A O 1
ATOM 1395 N N . SER A 1 185 ? -10.891 5.727 9.438 1.00 88.75 185 SER A N 1
ATOM 1396 C CA . SER A 1 185 ? -11.768 6.868 9.689 1.00 88.75 185 SER A CA 1
ATOM 1397 C C . SER A 1 185 ? -12.532 6.728 11.012 1.00 88.75 185 SER A C 1
ATOM 1399 O O . SER A 1 185 ? -12.870 5.614 11.423 1.00 88.75 185 SER A O 1
ATOM 1401 N N . PRO A 1 186 ? -12.914 7.846 11.661 1.00 87.38 186 PRO A N 1
ATOM 1402 C CA . PRO A 1 186 ? -13.821 7.808 12.810 1.00 87.38 186 PRO A CA 1
ATOM 1403 C C . PRO A 1 186 ? -15.163 7.126 12.508 1.00 87.38 186 PRO A C 1
ATOM 1405 O O . PRO A 1 186 ? -15.800 6.599 13.417 1.00 87.38 186 PRO A O 1
ATOM 1408 N N . LEU A 1 187 ? -15.587 7.107 11.239 1.00 85.12 187 LEU A N 1
ATOM 1409 C CA . LEU A 1 187 ? -16.821 6.456 10.794 1.00 85.12 187 LEU A CA 1
ATOM 1410 C C . LEU A 1 187 ? -16.757 4.928 10.925 1.00 85.12 187 LEU A C 1
ATOM 1412 O O . LEU A 1 187 ? -17.799 4.282 10.996 1.00 85.12 187 LEU A O 1
ATOM 1416 N N . ALA A 1 188 ? -15.555 4.353 11.017 1.00 84.00 188 ALA A N 1
ATOM 1417 C CA . ALA A 1 188 ? -15.345 2.932 11.262 1.00 84.00 188 ALA A CA 1
ATOM 1418 C C . ALA A 1 188 ? -15.336 2.560 12.759 1.00 84.00 188 ALA A C 1
ATOM 1420 O O . ALA A 1 188 ? -15.130 1.396 13.085 1.00 84.00 188 ALA A O 1
ATOM 1421 N N . LYS A 1 189 ? -15.557 3.504 13.686 1.00 84.62 189 LYS A N 1
ATOM 1422 C CA . LYS A 1 189 ? -15.670 3.218 15.130 1.00 84.62 189 LYS A CA 1
ATOM 1423 C C . LYS A 1 189 ? -16.892 2.374 15.521 1.00 84.62 189 LYS A C 1
ATOM 1425 O O . LYS A 1 189 ? -16.705 1.392 16.245 1.00 84.62 189 LYS A O 1
ATOM 1430 N N . PRO A 1 190 ? -18.133 2.725 15.119 1.00 89.19 190 PRO A N 1
ATOM 1431 C CA . PRO A 1 190 ? -19.310 1.948 15.500 1.00 89.19 190 PRO A CA 1
ATOM 1432 C C . PRO A 1 190 ? -19.282 0.553 14.868 1.00 89.19 190 PRO A C 1
ATOM 1434 O O . PRO A 1 190 ? -18.656 0.350 13.829 1.00 89.19 190 PRO A O 1
ATOM 1437 N N . ALA A 1 191 ? -20.017 -0.399 15.452 1.00 84.81 191 ALA A N 1
ATOM 1438 C CA . ALA A 1 191 ? -20.077 -1.780 14.961 1.00 84.81 191 ALA A CA 1
ATOM 1439 C C . ALA A 1 191 ? -20.433 -1.859 13.465 1.00 84.81 191 ALA A C 1
ATOM 1441 O O . ALA A 1 191 ? -19.745 -2.533 12.705 1.00 84.81 191 ALA A O 1
ATOM 1442 N N . ILE A 1 192 ? -21.433 -1.083 13.027 1.00 85.38 192 ILE A N 1
ATOM 1443 C CA . ILE A 1 192 ? -21.841 -0.985 11.615 1.00 85.38 192 ILE A CA 1
ATOM 1444 C C . ILE A 1 192 ? -20.681 -0.493 10.737 1.00 85.38 192 ILE A C 1
ATOM 1446 O O . ILE A 1 192 ? -20.451 -1.028 9.654 1.00 85.38 192 ILE A O 1
ATOM 1450 N N . GLY A 1 193 ? -19.917 0.490 11.218 1.00 82.62 193 GLY A N 1
ATOM 1451 C CA . GLY A 1 193 ? -18.747 1.025 10.525 1.00 82.62 193 GLY A CA 1
ATOM 1452 C C . GLY A 1 193 ? -17.632 -0.010 10.375 1.00 82.62 193 GLY A C 1
ATOM 1453 O O . GLY A 1 193 ? -17.083 -0.164 9.286 1.00 82.62 193 GLY A O 1
ATOM 1454 N N . LYS A 1 194 ? -17.349 -0.783 11.432 1.00 85.50 194 LYS A N 1
ATOM 1455 C CA . LYS A 1 194 ? -16.387 -1.899 11.384 1.00 85.50 194 LYS A CA 1
ATOM 1456 C C . LYS A 1 194 ? -16.826 -2.983 10.404 1.00 85.50 194 LYS A C 1
ATOM 1458 O O . LYS A 1 194 ? -16.006 -3.473 9.630 1.00 85.50 194 LYS A O 1
ATOM 1463 N N . THR A 1 195 ? -18.114 -3.325 10.385 1.00 82.88 195 THR A N 1
ATOM 1464 C CA . THR A 1 195 ? -18.675 -4.274 9.415 1.00 82.88 195 THR A CA 1
ATOM 1465 C C . THR A 1 195 ? -18.519 -3.762 7.985 1.00 82.88 195 THR A C 1
ATOM 1467 O O . THR A 1 195 ? -18.026 -4.495 7.132 1.00 82.88 195 THR A O 1
ATOM 1470 N N . ALA A 1 196 ? -18.862 -2.499 7.721 1.00 82.94 196 ALA A N 1
ATOM 1471 C CA . ALA A 1 196 ? -18.689 -1.892 6.403 1.00 82.94 196 ALA A CA 1
ATOM 1472 C C . ALA A 1 196 ? -17.214 -1.869 5.967 1.00 82.94 196 ALA A C 1
ATOM 1474 O O . ALA A 1 196 ? -16.912 -2.182 4.816 1.00 82.94 196 ALA A O 1
ATOM 1475 N N . ALA A 1 197 ? -16.288 -1.577 6.886 1.00 84.19 197 ALA A N 1
ATOM 1476 C CA . ALA A 1 197 ? -14.853 -1.598 6.613 1.00 84.19 197 ALA A CA 1
ATOM 1477 C C . ALA A 1 197 ? -14.367 -3.013 6.275 1.00 84.19 197 ALA A C 1
ATOM 1479 O O . ALA A 1 197 ? -13.671 -3.201 5.280 1.00 84.19 197 ALA A O 1
ATOM 1480 N N . ALA A 1 198 ? -14.787 -4.019 7.046 1.00 80.38 198 ALA A N 1
ATOM 1481 C CA . ALA A 1 198 ? -14.463 -5.416 6.773 1.00 80.38 198 ALA A CA 1
ATOM 1482 C C . ALA A 1 198 ? -15.014 -5.881 5.413 1.00 80.38 198 ALA A C 1
ATOM 1484 O O . ALA A 1 198 ? -14.299 -6.543 4.663 1.00 80.38 198 ALA A O 1
ATOM 1485 N N . ILE A 1 199 ? -16.244 -5.490 5.058 1.00 82.25 199 ILE A N 1
ATOM 1486 C CA . ILE A 1 199 ? -16.840 -5.781 3.744 1.00 82.25 199 ILE A CA 1
ATOM 1487 C C . ILE A 1 199 ? -16.058 -5.082 2.627 1.00 82.25 199 ILE A C 1
ATOM 1489 O O . ILE A 1 199 ? -15.735 -5.718 1.627 1.00 82.25 199 ILE A O 1
ATOM 1493 N N . GLY A 1 200 ? -15.723 -3.799 2.787 1.00 82.62 200 GLY A N 1
ATOM 1494 C CA . GLY A 1 200 ? -14.957 -3.035 1.800 1.00 82.62 200 GLY A CA 1
ATOM 1495 C C . GLY A 1 200 ? -13.563 -3.619 1.561 1.00 82.62 200 GLY A C 1
ATOM 1496 O O . GLY A 1 200 ? -13.151 -3.789 0.411 1.00 82.62 200 GLY A O 1
ATOM 1497 N N . LEU A 1 201 ? -12.868 -4.002 2.636 1.00 81.50 201 LEU A N 1
ATOM 1498 C CA . LEU A 1 201 ? -11.593 -4.716 2.562 1.00 81.50 201 LEU A CA 1
ATOM 1499 C C . LEU A 1 201 ? -11.768 -6.073 1.874 1.00 81.50 201 LEU A C 1
ATOM 1501 O O . LEU A 1 201 ? -11.043 -6.363 0.929 1.00 81.50 201 LEU A O 1
ATOM 1505 N N . GLY A 1 202 ? -12.778 -6.858 2.260 1.00 81.12 202 GLY A N 1
ATOM 1506 C CA . GLY A 1 202 ? -13.083 -8.148 1.639 1.00 81.12 202 GLY A CA 1
ATOM 1507 C C . GLY A 1 202 ? -13.391 -8.044 0.142 1.00 81.12 202 GLY A C 1
ATOM 1508 O O . GLY A 1 202 ? -12.878 -8.835 -0.647 1.00 81.12 202 GLY A O 1
ATOM 1509 N N . HIS A 1 203 ? -14.164 -7.040 -0.277 1.00 83.31 203 HIS A N 1
ATOM 1510 C CA . HIS A 1 203 ? -14.446 -6.775 -1.689 1.00 83.31 203 HIS A CA 1
ATOM 1511 C C . HIS A 1 203 ? -13.174 -6.382 -2.453 1.00 83.31 203 HIS A C 1
ATOM 1513 O O . HIS A 1 203 ? -12.903 -6.924 -3.524 1.00 83.31 203 HIS A O 1
ATOM 1519 N N . SER A 1 204 ? -12.351 -5.499 -1.881 1.00 79.25 204 SER A N 1
ATOM 1520 C CA . SER A 1 204 ? -11.060 -5.112 -2.461 1.00 79.25 204 SER A CA 1
ATOM 1521 C C . SER A 1 204 ? -10.118 -6.314 -2.618 1.00 79.25 204 SER A C 1
ATOM 1523 O O . SER A 1 204 ? -9.475 -6.491 -3.659 1.00 79.25 204 SER A O 1
ATOM 1525 N N . THR A 1 205 ? -10.091 -7.202 -1.624 1.00 77.06 205 THR A N 1
ATOM 1526 C CA . THR A 1 205 ? -9.356 -8.468 -1.661 1.00 77.06 205 THR A CA 1
ATOM 1527 C C . THR A 1 205 ? -9.910 -9.420 -2.729 1.00 77.06 205 THR A C 1
ATOM 1529 O O . THR A 1 205 ? -9.131 -9.994 -3.490 1.00 77.06 205 THR A O 1
ATOM 1532 N N . HIS A 1 206 ? -11.233 -9.557 -2.855 1.00 81.06 206 HIS A N 1
ATOM 1533 C CA . HIS A 1 206 ? -11.864 -10.397 -3.879 1.00 81.06 206 HIS A CA 1
ATOM 1534 C C . HIS A 1 206 ? -11.514 -9.936 -5.302 1.00 81.06 206 HIS A C 1
ATOM 1536 O O . HIS A 1 206 ? -11.034 -10.729 -6.115 1.00 81.06 206 HIS A O 1
ATOM 1542 N N . GLU A 1 207 ? -11.670 -8.641 -5.586 1.00 79.31 207 GLU A N 1
ATOM 1543 C CA . GLU A 1 207 ? -11.282 -8.040 -6.869 1.00 79.31 207 GLU A CA 1
ATOM 1544 C C . GLU A 1 207 ? -9.783 -8.231 -7.147 1.00 79.31 207 GLU A C 1
ATOM 1546 O O . GLU A 1 207 ? -9.368 -8.534 -8.270 1.00 79.31 207 GLU A O 1
ATOM 1551 N N . SER A 1 208 ? -8.957 -8.138 -6.101 1.00 71.06 208 SER A N 1
ATOM 1552 C CA . SER A 1 208 ? -7.517 -8.381 -6.190 1.00 71.06 208 SER A CA 1
ATOM 1553 C C . SER A 1 208 ? -7.172 -9.818 -6.579 1.00 71.06 208 SER A C 1
ATOM 1555 O O . SER A 1 208 ? -6.259 -10.011 -7.390 1.00 71.06 208 SER A O 1
ATOM 1557 N N . ILE A 1 209 ? -7.877 -10.810 -6.023 1.00 78.31 209 ILE A N 1
ATOM 1558 C CA . ILE A 1 209 ? -7.715 -12.228 -6.372 1.00 78.31 209 ILE A CA 1
ATOM 1559 C C . ILE A 1 209 ? -8.127 -12.455 -7.822 1.00 78.31 209 ILE A C 1
ATOM 1561 O O . ILE A 1 209 ? -7.349 -13.014 -8.591 1.00 78.31 209 ILE A O 1
ATOM 1565 N N . LYS A 1 210 ? -9.316 -11.983 -8.214 1.00 81.69 210 LYS A N 1
ATOM 1566 C CA . LYS A 1 210 ? -9.847 -12.158 -9.572 1.00 81.69 210 LYS A CA 1
ATOM 1567 C C . LYS A 1 210 ? -8.888 -11.602 -10.627 1.00 81.69 210 LYS A C 1
ATOM 1569 O O . LYS A 1 210 ? -8.597 -12.275 -11.611 1.00 81.69 210 LYS A O 1
ATOM 1574 N N . SER A 1 211 ? -8.345 -10.410 -10.379 1.00 73.69 211 SER A N 1
ATOM 1575 C CA . SER A 1 211 ? -7.332 -9.791 -11.239 1.00 73.69 211 SER A CA 1
ATOM 1576 C C . SER A 1 211 ? -6.001 -10.553 -11.249 1.00 73.69 211 SER A C 1
ATOM 1578 O O . SER A 1 211 ? -5.360 -10.639 -12.292 1.00 73.69 211 SER A O 1
ATOM 1580 N N . GLY A 1 212 ? -5.559 -11.093 -10.108 1.00 75.31 212 GLY A N 1
ATOM 1581 C CA . GLY A 1 212 ? -4.346 -11.917 -10.056 1.00 75.31 212 GLY A CA 1
ATOM 1582 C C . GLY A 1 212 ? -4.508 -13.209 -10.858 1.00 75.31 212 GLY A C 1
ATOM 1583 O O . GLY A 1 212 ? -3.639 -13.565 -11.648 1.00 75.31 212 GLY A O 1
ATOM 1584 N N . TRP A 1 213 ? -5.662 -13.860 -10.719 1.00 79.44 213 TRP A N 1
ATOM 1585 C CA . TRP A 1 213 ? -5.994 -15.085 -11.436 1.00 79.44 213 TRP A CA 1
ATOM 1586 C C . TRP A 1 213 ? -6.078 -14.880 -12.951 1.00 79.44 213 TRP A C 1
ATOM 1588 O O . TRP A 1 213 ? -5.526 -15.678 -13.706 1.00 79.44 213 TRP A O 1
ATOM 1598 N N . SER A 1 214 ? -6.708 -13.794 -13.415 1.00 78.94 214 SER A N 1
ATOM 1599 C CA . SER A 1 214 ? -6.770 -13.497 -14.852 1.00 78.94 214 SER A CA 1
ATOM 1600 C C . SER A 1 214 ? -5.381 -13.259 -15.449 1.00 78.94 214 SER A C 1
ATOM 1602 O O . SER A 1 214 ? -5.107 -13.694 -16.567 1.00 78.94 214 SER A O 1
ATOM 1604 N N . LEU A 1 215 ? -4.480 -12.624 -14.692 1.00 73.56 215 LEU A N 1
ATOM 1605 C CA . LEU A 1 215 ? -3.086 -12.432 -15.091 1.00 73.56 215 LEU A CA 1
ATOM 1606 C C . LEU A 1 215 ? -2.331 -13.766 -15.181 1.00 73.56 215 LEU A C 1
ATOM 1608 O O . LEU A 1 215 ? -1.636 -14.027 -16.161 1.00 73.56 215 LEU A O 1
ATOM 1612 N N . HIS A 1 216 ? -2.511 -14.628 -14.181 1.00 78.25 216 HIS A N 1
ATOM 1613 C CA . HIS A 1 216 ? -1.911 -15.956 -14.159 1.00 78.25 216 HIS A CA 1
ATOM 1614 C C . HIS A 1 216 ? -2.361 -16.796 -15.363 1.00 78.25 216 HIS A C 1
ATOM 1616 O O . HIS A 1 216 ? -1.537 -17.394 -16.060 1.00 78.25 216 HIS A O 1
ATOM 1622 N N . GLN A 1 217 ? -3.666 -16.794 -15.659 1.00 82.38 217 GLN A N 1
ATOM 1623 C CA . GLN A 1 217 ? -4.225 -17.464 -16.835 1.00 82.38 217 GLN A CA 1
ATOM 1624 C C . GLN A 1 217 ? -3.640 -16.914 -18.138 1.00 82.38 217 GLN A C 1
ATOM 1626 O O . GLN A 1 217 ? -3.253 -17.696 -19.007 1.00 82.38 217 GLN A O 1
ATOM 1631 N N . TYR A 1 218 ? -3.519 -15.588 -18.262 1.00 80.56 218 TYR A N 1
ATOM 1632 C CA . TYR A 1 218 ? -2.894 -14.951 -19.419 1.00 80.56 218 TYR A CA 1
ATOM 1633 C C . TYR A 1 218 ? -1.456 -15.450 -19.638 1.00 80.56 218 TYR A C 1
ATOM 1635 O O . TYR A 1 218 ? -1.131 -15.926 -20.727 1.00 80.56 218 TYR A O 1
ATOM 1643 N N . PHE A 1 219 ? -0.614 -15.440 -18.599 1.00 77.06 219 PHE A N 1
ATOM 1644 C CA . PHE A 1 219 ? 0.766 -15.929 -18.708 1.00 77.06 219 PHE A CA 1
ATOM 1645 C C . PHE A 1 219 ? 0.862 -17.440 -18.932 1.00 77.06 219 PHE A C 1
ATOM 1647 O O . PHE A 1 219 ? 1.785 -17.907 -19.598 1.00 77.06 219 PHE A O 1
ATOM 1654 N N . SER A 1 220 ? -0.061 -18.225 -18.379 1.00 79.75 220 SER A N 1
ATOM 1655 C CA . SER A 1 220 ? -0.128 -19.669 -18.627 1.00 79.75 220 SER A CA 1
ATOM 1656 C C . SER A 1 220 ? -0.437 -19.967 -20.098 1.00 79.75 220 SER A C 1
ATOM 1658 O O . SER A 1 220 ? 0.227 -20.797 -20.718 1.00 79.75 220 SER A O 1
ATOM 1660 N N . ASN A 1 221 ? -1.376 -19.230 -20.696 1.00 83.25 221 ASN A N 1
ATOM 1661 C CA . ASN A 1 221 ? -1.731 -19.383 -22.107 1.00 83.25 221 ASN A CA 1
ATOM 1662 C C . ASN A 1 221 ? -0.598 -18.940 -23.043 1.00 83.25 221 ASN A C 1
ATOM 1664 O O . ASN A 1 221 ? -0.281 -19.654 -23.991 1.00 83.25 221 ASN A O 1
ATOM 1668 N N . GLN A 1 222 ? 0.066 -17.817 -22.749 1.00 79.31 222 GLN A N 1
ATOM 1669 C CA . GLN A 1 222 ? 1.231 -17.364 -23.521 1.00 79.31 222 GLN A CA 1
ATOM 1670 C C . GLN A 1 222 ? 2.374 -18.390 -23.506 1.00 79.31 222 GLN A C 1
ATOM 1672 O O . GLN A 1 222 ? 3.007 -18.619 -24.534 1.00 79.31 222 GLN A O 1
ATOM 1677 N N . ARG A 1 223 ? 2.608 -19.058 -22.367 1.00 78.94 223 ARG A N 1
ATOM 1678 C CA . ARG A 1 223 ? 3.608 -20.131 -22.251 1.00 78.94 223 ARG A CA 1
ATOM 1679 C C . ARG A 1 223 ? 3.286 -21.336 -23.129 1.00 78.94 223 ARG A C 1
ATOM 1681 O O . ARG A 1 223 ? 4.181 -21.840 -23.795 1.00 78.94 223 ARG A O 1
ATOM 1688 N N . LYS A 1 224 ? 2.022 -21.771 -23.153 1.00 83.25 224 LYS A N 1
ATOM 1689 C CA . LYS A 1 224 ? 1.580 -22.898 -23.991 1.00 83.25 224 LYS A CA 1
ATOM 1690 C C . LYS A 1 224 ? 1.746 -22.617 -25.481 1.00 83.25 224 LYS A C 1
ATOM 1692 O O . LYS A 1 224 ? 2.144 -23.507 -26.209 1.00 83.25 224 LYS A O 1
ATOM 1697 N N . ASN A 1 225 ? 1.491 -21.385 -25.920 1.00 79.62 225 ASN A N 1
ATOM 1698 C CA . ASN A 1 225 ? 1.578 -21.011 -27.336 1.00 79.62 225 ASN A CA 1
ATOM 1699 C C . ASN A 1 225 ? 3.018 -20.910 -27.874 1.00 79.62 225 ASN A C 1
ATOM 1701 O O . ASN A 1 225 ? 3.198 -20.718 -29.073 1.00 79.62 225 ASN A O 1
ATOM 1705 N N . ARG A 1 226 ? 4.035 -20.973 -27.005 1.00 73.56 226 ARG A N 1
ATOM 1706 C CA . ARG A 1 226 ? 5.457 -20.936 -27.388 1.00 73.56 226 ARG A CA 1
ATOM 1707 C C . ARG A 1 226 ? 6.128 -22.317 -27.395 1.00 73.56 226 ARG A C 1
ATOM 1709 O O . ARG A 1 226 ? 7.305 -22.386 -27.741 1.00 73.56 226 ARG A O 1
ATOM 1716 N N . GLN A 1 227 ? 5.422 -23.365 -26.968 1.00 70.19 227 GLN A N 1
ATOM 1717 C CA . GLN A 1 227 ? 5.870 -24.762 -27.021 1.00 70.19 227 GLN A CA 1
ATOM 1718 C C . GLN A 1 227 ? 5.324 -25.431 -28.278 1.00 70.19 227 GLN A C 1
ATOM 1720 O O . GLN A 1 227 ? 6.074 -26.247 -28.853 1.00 70.19 227 GLN A O 1
#

Sequence (227 aa):
MNIELEYPKIEIGLQDTPPITHTTYPSIGIAAEQVANCLTAIRGVGAVAINRHIVATENYQSWQTVGAFALLALTDMEGRLARWGRKLQHKDEDVSRPVQSYIDHLTDKGLVDGTMAAIASRERNNGNTAYANAIAVATGITIARDVATTADRVAADIQGIDTRAQESGKQKAIKQYLAVGFALSPLAKPAIGKTAAAIGLGHSTHESIKSGWSLHQYFSNQRKNRQ